Protein 3BKP (pdb70)

Solvent-accessible surface area: 9122 Å² total; per-residue (Å²): 188,123,161,158,81,165,32,66,8,84,1,54,0,10,1,46,5,47,40,25,53,0,26,0,40,0,22,8,166,33,0,59,70,2,0,66,4,4,0,15,1,4,45,8,16,40,3,54,104,6,36,1,8,75,2,39,91,92,62,6,0,18,0,0,0,68,86,13,59,15,179,15,6,72,88,3,18,45,126,38,125,72,18,110,59,22,77,41,102,197,23,65,2,76,155,107,0,5,1,0,5,7,31,125,83,82,2,12,2,6,2,9,0,0,3,26,143,4,60,121,18,24,97,53,63,0,6,2,0,64,2,14,57,168,14,27,150,6,0,46,83,0,26,119,33,124,45,33,87,156,52,98,3,118,107,34,6,74,1,115,48,22,68,33,112,105,54,35,21,180,97,18,119,35,142,166,128,77,159

Structure (mmCIF, N/CA/C/O backbone):
data_3BKP
#
_entry.id   3BKP
#
_cell.length_a   52.358
_cell.length_b   63.302
_cell.length_c   63.528
_cell.angle_alpha   90.000
_cell.angle_beta   90.000
_cell.angle_gamma   90.000
#
_symmetry.space_group_name_H-M   'P 21 21 21'
#
loop_
_entity.id
_entity.type
_entity.pdbx_description
1 polymer Cyclophilin
2 non-polymer GLYCEROL
3 water water
#
loop_
_atom_site.group_PDB
_atom_site.id
_atom_site.type_symbol
_atom_site.label_atom_id
_atom_site.label_alt_id
_atom_site.label_comp_id
_atom_site.label_asym_id
_atom_site.label_entity_id
_atom_site.label_seq_id
_atom_site.pdbx_PDB_ins_code
_atom_site.Cartn_x
_atom_site.Cartn_y
_atom_site.Cartn_z
_atom_site.occupancy
_atom_site.B_iso_or_equiv
_atom_site.auth_seq_id
_atom_site.auth_comp_id
_atom_site.auth_asym_id
_atom_site.auth_atom_id
_atom_site.pdbx_PDB_model_num
ATOM 1 N N . GLU A 1 12 ? -14.751 24.172 19.280 1.00 36.82 12 GLU A N 1
ATOM 2 C CA . GLU A 1 12 ? -13.914 24.047 18.070 1.00 32.01 12 GLU A CA 1
ATOM 3 C C . GLU A 1 12 ? -12.402 23.830 18.345 1.00 27.93 12 GLU A C 1
ATOM 4 O O . GLU A 1 12 ? -12.033 23.259 19.383 1.00 23.54 12 GLU A O 1
ATOM 10 N N . ASN A 1 13 ? -11.582 24.151 17.339 1.00 25.25 13 ASN A N 1
ATOM 11 C CA . ASN A 1 13 ? -10.155 23.769 17.383 1.00 23.53 13 ASN A CA 1
ATOM 12 C C . ASN A 1 13 ? -9.350 24.324 18.549 1.00 19.96 13 ASN A C 1
ATOM 13 O O . ASN A 1 13 ? -8.363 23.677 18.969 1.00 18.93 13 ASN A O 1
ATOM 18 N N . LEU A 1 14 ? -9.770 25.498 19.066 1.00 17.45 14 LEU A N 1
ATOM 19 C CA . LEU A 1 14 ? -9.061 26.099 20.243 1.00 17.20 14 LEU A CA 1
ATOM 20 C C . LEU A 1 14 ? -9.122 25.144 21.392 1.00 14.55 14 LEU A C 1
ATOM 21 O O . LEU A 1 14 ? -8.234 25.148 22.211 1.00 14.22 14 LEU A O 1
ATOM 26 N N . TYR A 1 15 ? -10.163 24.268 21.408 1.00 16.50 15 TYR A N 1
ATOM 27 C CA . TYR A 1 15 ? -10.384 23.336 22.512 1.00 18.97 15 TYR A CA 1
ATOM 28 C C . TYR A 1 15 ? -9.972 21.928 22.177 1.00 19.24 15 TYR A C 1
ATOM 29 O O . TYR A 1 15 ? -10.261 20.991 22.906 1.00 20.89 15 TYR A O 1
ATOM 38 N N . PHE A 1 16 ? -9.253 21.795 21.072 1.00 18.50 16 PHE A N 1
ATOM 39 C CA . PHE A 1 16 ? -8.601 20.517 20.739 1.00 19.11 16 PHE A CA 1
ATOM 40 C C . PHE A 1 16 ? -8.064 19.767 21.983 1.00 20.25 16 PHE A C 1
ATOM 41 O O . PHE A 1 16 ? -7.173 20.259 22.723 1.00 21.90 16 PHE A O 1
ATOM 49 N N . GLN A 1 17 ? -8.608 18.551 22.165 1.00 21.16 17 GLN A N 1
ATOM 50 C CA . GLN A 1 17 ? -8.221 17.639 23.236 1.00 21.28 17 GLN A CA 1
ATOM 51 C C . GLN A 1 17 ? -7.209 16.523 22.890 1.00 21.04 17 GLN A C 1
ATOM 52 O O . GLN A 1 17 ? -6.757 15.803 23.795 1.00 24.02 17 GLN A O 1
ATOM 58 N N . GLY A 1 18 ? -6.853 16.376 21.607 1.00 20.07 18 GLY A N 1
ATOM 59 C CA . GLY A 1 18 ? -5.906 15.353 21.218 1.00 19.45 18 GLY A CA 1
ATOM 60 C C . GLY A 1 18 ? -4.483 15.472 21.814 1.00 19.43 18 GLY A C 1
ATOM 61 O O . GLY A 1 18 ? -3.989 16.582 22.166 1.00 18.14 18 GLY A O 1
ATOM 62 N N . SER A 1 19 ? -3.803 14.327 21.971 1.00 17.41 19 SER A N 1
ATOM 63 C CA . SER A 1 19 ? -2.397 14.375 22.401 1.00 16.84 19 SER A CA 1
ATOM 64 C C . SER A 1 19 ? -1.447 14.624 21.215 1.00 14.34 19 SER A C 1
ATOM 65 O O . SER A 1 19 ? -0.311 15.016 21.387 1.00 16.36 19 SER A O 1
ATOM 68 N N . THR A 1 20 ? -1.968 14.470 20.009 1.00 15.07 20 THR A N 1
ATOM 69 C CA . THR A 1 20 ? -1.148 14.685 18.769 1.00 14.05 20 THR A CA 1
ATOM 70 C C . THR A 1 20 ? -0.976 16.229 18.470 1.00 13.58 20 THR A C 1
ATOM 71 O O . THR A 1 20 ? -1.740 17.055 18.994 1.00 14.03 20 THR A O 1
ATOM 75 N N . ARG A 1 21 ? 0.051 16.557 17.693 1.00 12.63 21 ARG A N 1
ATOM 76 C CA . ARG A 1 21 ? 0.303 17.962 17.192 1.00 13.03 21 ARG A CA 1
ATOM 77 C C . ARG A 1 21 ? 0.767 17.712 15.756 1.00 10.82 21 ARG A C 1
ATOM 78 O O . ARG A 1 21 ? 1.834 17.128 15.550 1.00 11.38 21 ARG A O 1
AT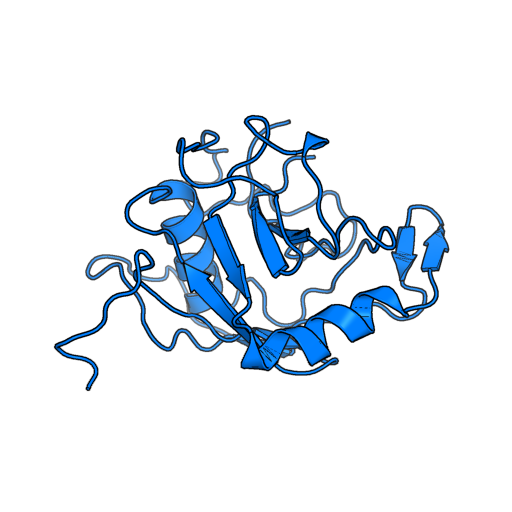OM 86 N N . GLY A 1 22 ? -0.053 18.155 14.791 1.00 12.06 22 GLY A N 1
ATOM 87 C CA . GLY A 1 22 ? 0.336 18.069 13.388 1.00 11.77 22 GLY A CA 1
ATOM 88 C C . GLY A 1 22 ? -0.562 17.028 12.720 1.00 10.82 22 GLY A C 1
ATOM 89 O O . GLY A 1 22 ? -0.984 16.035 13.346 1.00 14.46 22 GLY A O 1
ATOM 90 N N . LYS A 1 23 ? -0.785 17.200 11.411 1.00 12.87 23 LYS A N 1
ATOM 91 C CA . LYS A 1 23 ? -1.605 16.300 10.641 1.00 12.85 23 LYS A CA 1
ATOM 92 C C . LYS A 1 23 ? -1.195 16.399 9.144 1.00 14.01 23 LYS A C 1
ATOM 93 O O . LYS A 1 23 ? -1.018 17.518 8.602 1.00 13.22 23 LYS A O 1
ATOM 99 N N A VAL A 1 24 ? -1.143 15.238 8.500 0.50 12.91 24 VAL A N 1
ATOM 100 N N B VAL A 1 24 ? -0.980 15.243 8.501 0.50 13.38 24 VAL A N 1
ATOM 101 C CA A VAL A 1 24 ? -0.733 15.160 7.115 0.50 12.02 24 VAL A CA 1
ATOM 102 C CA B VAL A 1 24 ? -0.673 15.211 7.056 0.50 12.23 24 VAL A CA 1
ATOM 103 C C A VAL A 1 24 ? -1.806 14.243 6.462 0.50 12.17 24 VAL A C 1
ATOM 104 C C B VAL A 1 24 ? -1.598 14.163 6.388 0.50 12.85 24 VAL A C 1
ATOM 105 O O A VAL A 1 24 ? -2.39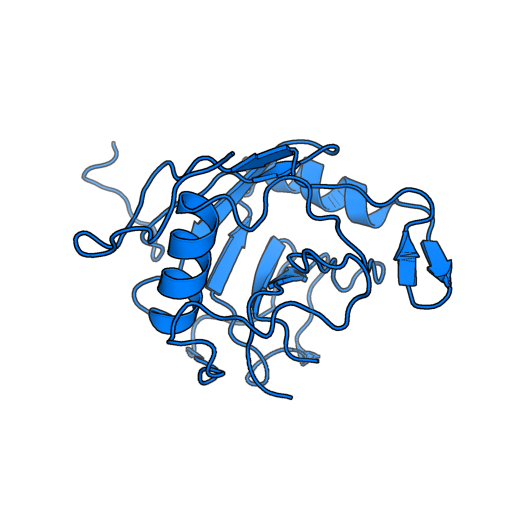7 13.379 7.122 0.50 14.23 24 VAL A O 1
ATOM 106 O O B VAL A 1 24 ? -1.820 13.081 6.934 0.50 13.40 24 VAL A O 1
ATOM 113 N N . VAL A 1 25 ? -2.049 14.470 5.181 1.00 10.93 25 VAL A N 1
ATOM 114 C CA A VAL A 1 25 ? -2.926 13.632 4.402 0.50 12.11 25 VAL A CA 1
ATOM 115 C CA B VAL A 1 25 ? -2.913 13.607 4.434 0.50 13.15 25 VAL A CA 1
ATOM 116 C C . VAL A 1 25 ? -2.070 12.995 3.324 1.00 12.33 25 VAL A C 1
ATOM 117 O O . VAL A 1 25 ? -1.408 13.720 2.500 1.00 13.10 25 VAL A O 1
ATOM 124 N N . LEU A 1 26 ? -2.007 11.637 3.345 1.00 13.96 26 LEU A N 1
ATOM 125 C CA . LEU A 1 26 ? -1.285 10.944 2.285 1.00 13.02 26 LEU A CA 1
ATOM 126 C C . LEU A 1 26 ? -2.380 10.591 1.286 1.00 14.62 26 LEU A C 1
ATOM 127 O O . LEU A 1 26 ? -3.310 9.838 1.620 1.00 13.44 26 LEU A O 1
ATOM 132 N N . HIS A 1 27 ? -2.301 11.189 0.082 1.00 12.14 27 HIS A N 1
ATOM 133 C CA . HIS A 1 27 ? -3.364 10.944 -0.923 1.00 12.90 27 HIS A CA 1
ATOM 134 C C . HIS A 1 27 ? -2.851 9.739 -1.721 1.00 13.19 27 HIS A C 1
ATOM 135 O O . HIS A 1 27 ? -1.955 9.885 -2.651 1.00 15.48 27 HIS A O 1
ATOM 142 N N . THR A 1 28 ? -3.290 8.530 -1.313 1.00 13.00 28 THR A N 1
ATOM 143 C CA . THR A 1 28 ? -2.784 7.284 -1.955 1.00 13.64 28 THR A CA 1
ATOM 144 C C . THR A 1 28 ? -3.721 6.828 -3.130 1.00 14.02 28 THR A C 1
ATOM 145 O O . THR A 1 28 ? -4.891 7.254 -3.205 1.00 15.86 28 THR A O 1
ATOM 149 N N . SER A 1 29 ? -3.210 5.876 -3.912 1.00 15.30 29 SER A N 1
ATOM 150 C CA . SER A 1 29 ? -4.032 5.317 -5.031 1.00 17.81 29 SER A CA 1
ATOM 151 C C . SER A 1 29 ? -5.156 4.470 -4.457 1.00 17.93 29 SER A C 1
ATOM 152 O O . SER A 1 29 ? -6.045 4.066 -5.218 1.00 21.00 29 SER A O 1
ATOM 155 N N . LEU A 1 30 ? -5.132 4.16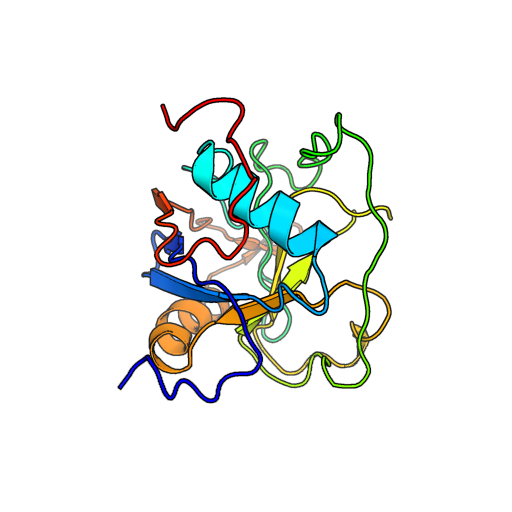0 -3.164 1.00 17.33 30 LEU A N 1
ATOM 156 C CA . LEU A 1 30 ? -6.228 3.478 -2.483 1.00 15.20 30 LEU A CA 1
ATOM 157 C C . LEU A 1 30 ? -7.110 4.404 -1.581 1.00 16.95 30 LEU A C 1
ATOM 158 O O . LEU A 1 30 ? -7.945 3.908 -0.805 1.00 19.10 30 LEU A O 1
ATOM 163 N N . GLY A 1 31 ? -6.974 5.740 -1.739 1.00 16.38 31 GLY A N 1
ATOM 164 C CA . GLY A 1 31 ? -7.717 6.675 -0.936 1.00 17.24 31 GLY A CA 1
ATOM 165 C C . GLY A 1 31 ? -6.798 7.461 0.031 1.00 17.60 31 GLY A C 1
ATOM 166 O O . GLY A 1 31 ? -5.588 7.168 0.157 1.00 15.16 31 GLY A O 1
ATOM 167 N N . ASP A 1 32 ? -7.388 8.426 0.744 1.00 13.27 32 ASP A N 1
ATOM 168 C CA . ASP A 1 32 ? -6.573 9.240 1.635 1.00 13.96 32 ASP A CA 1
ATOM 169 C C . ASP A 1 32 ? -6.339 8.514 2.974 1.00 14.14 32 ASP A C 1
ATOM 170 O O . ASP A 1 32 ? -7.241 7.819 3.502 1.00 14.52 32 ASP A O 1
ATOM 175 N N . LEU A 1 33 ? -5.125 8.646 3.510 1.00 12.93 33 LEU A N 1
ATOM 176 C CA . LEU A 1 33 ? -4.872 8.290 4.910 1.00 12.52 33 LEU A CA 1
ATOM 177 C C . LEU A 1 33 ? -4.519 9.591 5.652 1.00 11.55 33 LEU A C 1
ATOM 178 O O . LEU A 1 33 ? -3.520 10.227 5.323 1.00 11.95 33 LEU A O 1
ATOM 183 N N . ASP A 1 34 ? -5.316 9.977 6.647 1.00 11.21 34 ASP A N 1
ATOM 184 C CA . ASP A 1 34 ? -4.999 11.187 7.410 1.00 13.79 34 ASP A CA 1
ATOM 185 C C . ASP A 1 34 ? -4.172 10.761 8.622 1.00 13.84 34 ASP A C 1
ATOM 186 O O . ASP A 1 34 ? -4.706 10.015 9.458 1.00 14.37 34 ASP A O 1
ATOM 191 N N . VAL A 1 35 ? -2.944 11.291 8.704 1.00 12.51 35 VAL A N 1
ATOM 192 C CA . VAL A 1 35 ? -1.991 10.857 9.763 1.00 13.53 35 VAL A CA 1
ATOM 193 C C . VAL A 1 35 ? -1.841 11.992 10.785 1.00 12.94 35 VAL A C 1
ATOM 194 O O . VAL A 1 35 ? -1.323 13.062 10.411 1.00 13.30 35 VAL A O 1
ATOM 198 N N . GLU A 1 36 ? -2.282 11.749 12.047 1.00 11.68 36 GLU A N 1
ATOM 199 C CA . GLU A 1 36 ? -2.054 12.731 13.140 1.00 13.04 36 GLU A CA 1
ATOM 200 C C . GLU A 1 36 ? -0.761 12.317 13.781 1.00 12.85 36 GLU A C 1
ATOM 201 O O . GLU A 1 36 ? -0.441 11.108 13.910 1.00 13.09 36 GLU A O 1
ATOM 207 N N . LEU A 1 37 ? 0.008 13.286 14.203 1.00 12.37 37 LEU A N 1
ATOM 208 C CA . LEU A 1 37 ? 1.396 13.053 14.603 1.00 11.12 37 LEU A CA 1
ATOM 209 C C . LEU A 1 37 ? 1.675 13.282 16.109 1.00 12.46 37 LEU A C 1
ATOM 210 O O . LEU A 1 37 ? 1.221 14.279 16.668 1.00 12.08 37 LEU A O 1
ATOM 215 N N . TRP A 1 38 ? 2.455 12.381 16.690 1.00 12.55 38 TRP A N 1
ATOM 216 C CA . TRP A 1 38 ? 2.991 12.537 18.085 1.00 11.47 38 TRP A CA 1
ATOM 217 C C . TRP A 1 38 ? 4.317 13.333 18.110 1.00 12.59 38 TRP A C 1
ATOM 218 O O . TRP A 1 38 ? 5.429 12.837 18.438 1.00 12.25 38 TRP A O 1
ATOM 229 N N . ALA A 1 39 ? 4.178 14.619 17.744 1.00 12.88 39 ALA A N 1
ATOM 230 C CA . ALA A 1 39 ? 5.343 15.483 17.507 1.00 12.85 39 ALA A CA 1
ATOM 231 C C . ALA A 1 39 ? 6.028 15.816 18.840 1.00 13.50 39 ALA A C 1
ATOM 232 O O . ALA A 1 39 ? 7.282 15.963 18.867 1.00 13.19 39 ALA A O 1
ATOM 234 N N . ARG A 1 40 ? 5.242 15.876 19.911 1.00 12.63 40 ARG A N 1
ATOM 235 C CA . ARG A 1 40 ? 5.912 16.211 21.223 1.00 15.46 40 ARG A CA 1
ATOM 236 C C . ARG A 1 40 ? 6.777 15.050 21.704 1.00 14.60 40 ARG A C 1
ATOM 237 O O . ARG A 1 40 ? 7.919 15.269 22.198 1.00 15.85 40 ARG A O 1
ATOM 245 N N . GLU A 1 41 ? 6.226 13.810 21.510 1.00 13.85 41 GLU A N 1
ATOM 246 C CA . GLU A 1 41 ? 6.812 12.586 22.003 1.00 14.63 41 GLU A CA 1
ATOM 247 C C . GLU A 1 41 ? 7.934 12.063 21.085 1.00 15.33 41 GLU A C 1
ATOM 248 O O . GLU A 1 41 ? 8.896 11.479 21.605 1.00 14.52 41 GLU A O 1
ATOM 254 N N . CYS A 1 42 ? 7.791 12.265 19.760 1.00 13.72 42 CYS A N 1
ATOM 255 C CA . CYS A 1 42 ? 8.717 11.698 18.772 1.00 15.03 42 CYS A CA 1
ATOM 256 C C . CYS A 1 42 ? 9.124 12.815 17.784 1.00 13.94 42 CYS A C 1
ATOM 257 O O . CYS A 1 42 ? 8.852 12.736 16.591 1.00 13.54 42 CYS A O 1
ATOM 260 N N . PRO A 1 43 ? 9.759 13.886 18.321 1.00 13.99 43 PRO A N 1
ATOM 261 C CA . PRO A 1 43 ? 10.075 15.038 17.490 1.00 14.82 43 PRO A CA 1
ATOM 262 C C . PRO A 1 43 ? 11.029 14.706 16.307 1.00 13.99 43 PRO A C 1
ATOM 263 O O . PRO A 1 43 ? 10.875 15.327 15.289 1.00 13.69 43 PRO A O 1
ATOM 267 N N . LEU A 1 44 ? 11.985 13.782 16.455 1.00 15.65 44 LEU A N 1
ATOM 268 C CA . LEU A 1 44 ? 12.981 13.470 15.356 1.00 14.81 44 LEU A CA 1
ATOM 269 C C . LEU A 1 44 ? 12.160 12.740 14.233 1.00 14.81 44 LEU A C 1
ATOM 270 O O . LEU A 1 44 ? 12.267 13.124 13.081 1.00 12.29 44 LEU A O 1
ATOM 275 N N . ALA A 1 45 ? 11.395 11.723 14.598 1.00 13.31 45 ALA A N 1
ATOM 276 C CA . ALA A 1 45 ? 10.665 10.988 13.515 1.00 13.61 45 ALA A CA 1
ATOM 277 C C . ALA A 1 45 ? 9.699 11.960 12.837 1.00 13.58 45 ALA A C 1
ATOM 278 O O . ALA A 1 45 ? 9.482 11.917 11.587 1.00 14.15 45 ALA A O 1
ATOM 280 N N . CYS A 1 46 ? 8.994 12.765 13.650 1.00 13.47 46 CYS A N 1
ATOM 281 C CA . CYS A 1 46 ? 7.975 13.643 13.068 1.00 13.65 46 CYS A CA 1
ATOM 282 C C . CYS A 1 46 ? 8.608 14.758 12.220 1.00 14.55 46 CYS A C 1
ATOM 283 O O . CYS A 1 46 ? 8.036 15.129 11.195 1.00 13.45 46 CYS A O 1
ATOM 286 N N . ARG A 1 47 ? 9.715 15.343 12.678 1.00 13.95 47 ARG A N 1
ATOM 287 C CA . ARG A 1 47 ? 10.412 16.421 11.880 1.00 16.32 47 ARG A CA 1
ATOM 288 C C . ARG A 1 47 ? 10.875 15.869 10.541 1.00 15.57 47 ARG A C 1
ATOM 289 O O . ARG A 1 47 ? 10.612 16.463 9.499 1.00 13.55 47 ARG A O 1
ATOM 297 N N . ASN A 1 48 ? 11.459 14.687 10.580 1.00 13.94 48 ASN A N 1
ATOM 298 C CA . ASN A 1 48 ? 11.980 14.030 9.326 1.00 15.38 48 ASN A CA 1
ATOM 299 C C . ASN A 1 48 ? 10.785 13.727 8.395 1.00 14.60 48 ASN A C 1
ATOM 300 O O . ASN A 1 48 ? 10.807 14.137 7.241 1.00 13.29 48 ASN A O 1
ATOM 305 N N . PHE A 1 49 ? 9.679 13.186 8.957 1.00 11.90 49 PHE A N 1
ATOM 306 C CA . PHE A 1 49 ? 8.557 12.811 8.167 1.00 12.28 49 PHE A CA 1
ATOM 307 C C . PHE A 1 49 ? 7.893 14.103 7.554 1.00 12.85 49 PHE A C 1
ATOM 308 O O . PHE A 1 49 ? 7.669 14.204 6.329 1.00 10.37 49 PHE A O 1
ATOM 316 N N . VAL A 1 50 ? 7.621 15.077 8.418 1.00 13.50 50 VAL A N 1
ATOM 317 C CA . VAL A 1 50 ? 6.941 16.286 7.899 1.00 14.08 50 VAL A CA 1
ATOM 318 C C . VAL A 1 50 ? 7.844 16.983 6.861 1.00 13.41 50 VAL A C 1
ATOM 319 O O . VAL A 1 50 ? 7.362 17.455 5.847 1.00 12.05 50 VAL A O 1
ATOM 323 N N . GLN A 1 51 ? 9.119 17.124 7.184 1.00 13.64 51 GLN A N 1
ATOM 324 C CA . GLN A 1 51 ? 9.999 17.771 6.198 1.00 14.66 51 GLN A CA 1
ATOM 325 C C . GLN A 1 51 ? 10.049 17.081 4.804 1.00 14.09 51 GLN A C 1
ATOM 326 O O . GLN A 1 51 ? 9.926 17.771 3.757 1.00 14.01 51 GLN A O 1
ATOM 332 N N . LEU A 1 52 ? 10.090 15.732 4.795 1.00 13.03 52 LEU A N 1
ATOM 333 C CA . LEU A 1 52 ? 10.031 14.966 3.542 1.00 13.06 52 LEU A CA 1
ATOM 334 C C . LEU A 1 52 ? 8.738 15.181 2.802 1.00 13.91 52 LEU A C 1
ATOM 335 O O . LEU A 1 52 ? 8.693 15.284 1.579 1.00 14.63 52 LEU A O 1
ATOM 340 N N . CYS A 1 53 ? 7.638 15.245 3.559 1.00 14.45 53 CYS A N 1
ATOM 341 C CA . CYS A 1 53 ? 6.323 15.487 3.000 1.00 13.48 53 CYS A CA 1
ATOM 342 C C . CYS A 1 53 ? 6.289 16.870 2.346 1.00 14.87 53 CYS A C 1
ATOM 343 O O . CYS A 1 53 ? 5.742 16.996 1.239 1.00 17.41 53 CYS A O 1
ATOM 346 N N . LEU A 1 54 ? 6.887 17.866 2.990 1.00 14.32 54 LEU A N 1
ATOM 347 C CA . LEU A 1 54 ? 6.957 19.213 2.374 1.00 13.39 54 LEU A CA 1
ATOM 348 C C . LEU A 1 54 ? 7.836 19.292 1.115 1.00 15.08 54 LEU A C 1
ATOM 349 O O . LEU A 1 54 ? 7.526 20.080 0.208 1.00 15.50 54 LEU A O 1
ATOM 354 N N . GLU A 1 55 ? 8.932 18.526 1.129 1.00 14.94 55 GLU A N 1
ATOM 355 C CA . GLU A 1 55 ? 9.907 18.548 0.025 1.00 15.86 55 GLU A CA 1
ATOM 356 C C . GLU A 1 55 ? 9.440 17.769 -1.199 1.00 17.21 55 GLU A C 1
ATOM 357 O O . GLU A 1 55 ? 10.017 17.869 -2.309 1.00 19.21 55 GLU A O 1
ATOM 363 N N . GLY A 1 56 ? 8.433 16.907 -1.021 1.00 15.30 56 GLY A N 1
ATOM 364 C CA . GLY A 1 56 ? 7.879 16.039 -2.095 1.00 14.21 56 GLY A CA 1
ATOM 365 C C . GLY A 1 56 ? 8.639 14.672 -2.237 1.00 14.83 56 GLY A C 1
ATOM 366 O O . GLY A 1 56 ? 8.434 13.949 -3.230 1.00 13.95 56 GLY A O 1
ATOM 367 N N . TYR A 1 57 ? 9.433 14.311 -1.213 1.00 15.02 57 TYR A N 1
ATOM 368 C CA . TYR A 1 57 ? 10.141 13.051 -1.178 1.00 15.14 57 TYR A CA 1
ATOM 369 C C . TYR A 1 57 ? 9.233 11.823 -1.411 1.00 16.16 57 TYR A C 1
ATOM 370 O O . TYR A 1 57 ? 9.673 10.832 -2.037 1.00 14.66 57 TYR A O 1
ATOM 379 N N . TYR A 1 58 ? 8.048 11.853 -0.803 1.00 14.14 58 TYR A N 1
ATOM 380 C CA . TYR A 1 58 ? 7.222 10.616 -0.877 1.00 13.81 58 TYR A CA 1
ATOM 381 C C . TYR A 1 58 ? 6.348 10.548 -2.126 1.00 15.43 58 TYR A C 1
ATOM 382 O O . TYR A 1 58 ? 5.658 9.564 -2.343 1.00 15.16 58 TYR A O 1
ATOM 391 N N . VAL A 1 59 ? 6.257 11.643 -2.908 1.00 17.25 59 VAL A N 1
ATOM 392 C CA . VAL A 1 59 ? 5.413 11.632 -4.136 1.00 17.17 59 VAL A CA 1
ATOM 393 C C . VAL A 1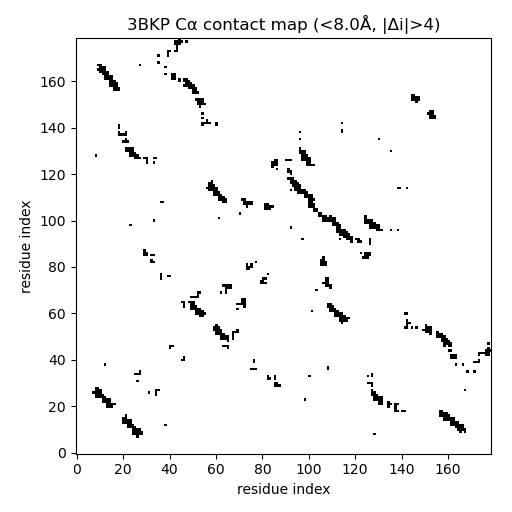 59 ? 5.801 10.434 -5.081 1.00 16.23 59 VAL A C 1
ATOM 394 O O . VAL A 1 59 ? 6.996 10.240 -5.372 1.00 14.93 59 VAL A O 1
ATOM 398 N N . ASN A 1 60 ? 4.810 9.694 -5.506 1.00 17.45 60 ASN A N 1
ATOM 399 C CA . ASN A 1 60 ? 4.963 8.522 -6.353 1.00 20.09 60 ASN A CA 1
ATOM 400 C C . ASN A 1 60 ? 5.722 7.367 -5.736 1.00 19.48 60 ASN A C 1
ATOM 401 O O . ASN A 1 60 ? 6.159 6.466 -6.437 1.00 20.15 60 ASN A O 1
ATOM 406 N N . THR A 1 61 ? 5.918 7.392 -4.429 1.00 16.32 61 THR A N 1
ATOM 407 C CA . THR A 1 61 ? 6.544 6.229 -3.764 1.00 16.77 61 THR A CA 1
ATOM 408 C C . THR A 1 61 ? 5.480 5.142 -3.579 1.00 17.27 61 THR A C 1
ATOM 409 O O . THR A 1 61 ? 4.334 5.443 -3.234 1.00 17.31 61 THR A O 1
ATOM 413 N N . ILE A 1 62 ? 5.901 3.874 -3.757 1.00 15.57 62 ILE A N 1
ATOM 414 C CA . ILE A 1 62 ? 4.977 2.769 -3.576 1.00 15.99 62 ILE A CA 1
ATOM 415 C C . ILE A 1 62 ? 4.959 2.231 -2.110 1.00 13.73 62 ILE A C 1
ATOM 416 O O . ILE A 1 62 ? 5.810 2.590 -1.249 1.00 15.71 62 ILE A O 1
ATOM 421 N N . PHE A 1 63 ? 3.998 1.328 -1.879 1.00 15.46 63 PHE A N 1
ATOM 422 C CA . PHE A 1 63 ? 3.956 0.563 -0.632 1.00 14.71 63 PHE A CA 1
ATOM 423 C C . PHE A 1 63 ? 4.498 -0.805 -1.085 1.00 15.64 63 PHE A C 1
ATOM 424 O O . PHE A 1 63 ? 3.774 -1.547 -1.718 1.00 16.56 63 PHE A O 1
ATOM 432 N N . HIS A 1 64 ? 5.740 -1.076 -0.711 1.00 15.91 64 HIS A N 1
ATOM 433 C CA . HIS A 1 64 ? 6.477 -2.223 -1.280 1.00 17.18 64 HIS A CA 1
ATOM 434 C C . HIS A 1 64 ? 6.291 -3.505 -0.452 1.00 17.28 64 HIS A C 1
ATOM 435 O O . HIS A 1 64 ? 6.791 -4.534 -0.850 1.00 18.00 64 HIS A O 1
ATOM 442 N N . ARG A 1 65 ? 5.580 -3.454 0.701 1.00 16.49 65 ARG A N 1
ATOM 443 C CA . ARG A 1 65 ? 5.400 -4.684 1.540 1.00 18.14 65 ARG A CA 1
ATOM 444 C C . ARG A 1 65 ? 4.063 -4.601 2.149 1.00 14.03 65 ARG A C 1
ATOM 445 O O . ARG A 1 65 ? 3.706 -3.552 2.719 1.00 15.33 65 ARG A O 1
ATOM 453 N N . VAL A 1 66 ? 3.314 -5.710 2.081 1.00 15.60 66 VAL A N 1
ATOM 454 C CA . VAL A 1 66 ? 2.073 -5.856 2.835 1.00 13.60 66 VAL A CA 1
ATOM 455 C C . VAL A 1 66 ? 2.125 -7.230 3.482 1.00 14.76 66 VAL A C 1
ATOM 456 O O . VAL A 1 66 ? 2.252 -8.259 2.803 1.00 14.79 66 VAL A O 1
ATOM 460 N N . VAL A 1 67 ? 2.003 -7.232 4.797 1.00 13.62 67 VAL A N 1
ATOM 461 C CA . VAL A 1 67 ? 2.129 -8.505 5.544 1.00 13.30 67 VAL A CA 1
ATOM 462 C C . VAL A 1 67 ? 0.739 -8.495 6.235 1.00 11.63 67 VAL A C 1
ATOM 463 O O . VAL A 1 67 ? 0.435 -7.652 7.104 1.00 12.14 67 VAL A O 1
ATOM 467 N N . LYS A 1 68 ? -0.127 -9.399 5.772 1.00 14.48 68 LYS A N 1
ATOM 468 C CA . LYS A 1 68 ? -1.558 -9.315 6.130 1.00 15.31 68 LYS A CA 1
ATOM 469 C C . LYS A 1 68 ? -1.773 -9.435 7.642 1.00 14.63 68 LYS A C 1
ATOM 470 O O . LYS A 1 68 ? -1.066 -10.236 8.321 1.00 15.23 68 LYS A O 1
ATOM 476 N N . ASP A 1 69 ? -2.664 -8.572 8.154 1.00 13.57 69 ASP A N 1
ATOM 477 C CA . ASP A 1 69 ? -2.935 -8.527 9.559 1.00 13.18 69 ASP A CA 1
ATOM 478 C C . ASP A 1 69 ? -1.642 -8.280 10.352 1.00 15.78 69 ASP A C 1
ATOM 479 O O . ASP A 1 69 ? -1.503 -8.711 11.485 1.00 13.85 69 ASP A O 1
ATOM 484 N N . PHE A 1 70 ? -0.725 -7.514 9.754 1.00 11.49 70 PHE A N 1
ATOM 485 C CA . PHE A 1 70 ? 0.446 -7.120 10.455 1.00 11.47 70 PHE A CA 1
ATOM 486 C C . PHE A 1 70 ? 0.831 -5.651 10.084 1.00 9.63 70 PHE A C 1
ATOM 487 O O . PHE A 1 70 ? 0.492 -4.707 10.862 1.00 10.47 70 PHE A O 1
ATOM 495 N N . ILE A 1 71 ? 1.509 -5.465 8.931 1.00 10.93 71 ILE A N 1
ATOM 496 C CA . ILE A 1 71 ? 1.865 -4.067 8.541 1.00 12.03 71 ILE A CA 1
ATOM 497 C C . ILE A 1 71 ? 1.831 -3.876 7.024 1.00 12.68 71 ILE A C 1
ATOM 498 O O . ILE A 1 71 ? 1.902 -4.860 6.258 1.00 11.93 71 ILE A O 1
ATOM 503 N N . VAL A 1 72 ? 1.707 -2.585 6.637 1.00 11.05 72 VAL A N 1
ATOM 504 C CA A VAL A 1 72 ? 2.045 -2.178 5.256 0.50 11.79 72 VAL A CA 1
ATOM 505 C CA B VAL A 1 72 ? 2.039 -2.147 5.245 0.50 12.85 72 VAL A CA 1
ATOM 506 C C . VAL A 1 72 ? 3.277 -1.251 5.370 1.00 13.32 72 VAL A C 1
ATOM 507 O O . VAL A 1 72 ? 3.424 -0.500 6.362 1.00 12.78 72 VAL A O 1
ATOM 514 N N . GLN A 1 73 ? 4.168 -1.307 4.373 1.00 13.38 73 GLN A N 1
ATOM 515 C CA . GLN A 1 73 ? 5.398 -0.519 4.503 1.00 13.49 73 GLN A CA 1
ATOM 516 C C . GLN A 1 73 ? 5.659 0.263 3.217 1.00 14.09 73 GLN A C 1
ATOM 517 O O . GLN A 1 73 ? 5.393 -0.216 2.118 1.00 15.00 73 GLN A O 1
ATOM 523 N N . GLY A 1 74 ? 6.107 1.493 3.371 1.00 12.63 74 GLY A N 1
ATOM 524 C CA . GLY A 1 74 ? 6.462 2.270 2.162 1.00 14.48 74 GLY A CA 1
ATOM 525 C C . GLY A 1 74 ? 7.518 3.356 2.507 1.00 14.42 74 GLY A C 1
ATOM 526 O O . GLY A 1 74 ? 8.349 3.189 3.447 1.00 13.71 74 GLY A O 1
ATOM 527 N N . GLY A 1 75 ? 7.574 4.360 1.640 1.00 13.55 75 GLY A N 1
ATOM 528 C CA . GLY A 1 75 ? 8.412 5.559 1.878 1.00 14.40 75 GLY A CA 1
ATOM 529 C C . GLY A 1 75 ? 9.835 5.417 1.329 1.00 15.19 75 GLY A C 1
ATOM 530 O O . GLY A 1 75 ? 10.704 6.132 1.713 1.00 15.57 75 GLY A O 1
ATOM 531 N N . ASP A 1 76 ? 10.048 4.419 0.461 1.00 15.11 76 ASP A N 1
ATOM 532 C CA . ASP A 1 76 ? 11.354 4.176 -0.213 1.00 15.96 76 ASP A CA 1
ATOM 533 C C . ASP A 1 76 ? 11.239 4.591 -1.718 1.00 15.46 76 ASP A C 1
ATOM 534 O O . ASP A 1 76 ? 10.570 3.896 -2.529 1.00 17.30 76 ASP A O 1
ATOM 539 N N . PRO A 1 77 ? 11.892 5.698 -2.115 1.00 18.34 77 PRO A N 1
ATOM 540 C CA . PRO A 1 77 ? 11.821 6.165 -3.480 1.00 18.10 77 PRO A CA 1
ATOM 541 C C . PRO A 1 77 ? 12.410 5.132 -4.522 1.00 19.49 77 PRO A C 1
ATOM 542 O O . PRO A 1 77 ? 12.048 5.216 -5.710 1.00 20.25 77 PRO A O 1
ATOM 546 N N . THR A 1 78 ? 13.321 4.243 -4.090 1.00 18.01 78 THR A N 1
ATOM 547 C CA . THR A 1 78 ? 13.880 3.225 -5.023 1.00 18.65 78 THR A CA 1
ATOM 548 C C . THR A 1 78 ? 12.827 2.158 -5.362 1.00 20.79 78 THR A C 1
ATOM 549 O O . THR A 1 78 ? 12.940 1.450 -6.346 1.00 19.52 78 THR A O 1
ATOM 553 N N . GLY A 1 79 ? 11.832 2.010 -4.461 1.00 20.95 79 GLY A N 1
ATOM 554 C CA . GLY A 1 79 ? 10.791 1.024 -4.623 1.00 21.66 79 GLY A CA 1
ATOM 555 C C . GLY A 1 79 ? 11.309 -0.406 -4.319 1.00 21.38 79 GLY A C 1
ATOM 556 O O . GLY A 1 79 ? 10.620 -1.352 -4.596 1.00 23.27 79 GLY A O 1
ATOM 557 N N . THR A 1 80 ? 12.519 -0.560 -3.816 1.00 19.32 80 THR A N 1
ATOM 558 C CA . THR A 1 80 ? 13.164 -1.881 -3.667 1.00 20.90 80 THR A CA 1
ATOM 559 C C . THR A 1 80 ? 13.011 -2.447 -2.243 1.00 21.30 80 THR A C 1
ATOM 560 O O . THR A 1 80 ? 13.239 -3.641 -1.994 1.00 22.27 80 THR A O 1
ATOM 564 N N . GLY A 1 81 ? 12.698 -1.560 -1.310 1.00 20.54 81 GLY A N 1
ATOM 565 C CA . GLY A 1 81 ? 12.760 -1.949 0.086 1.00 21.24 81 GLY A CA 1
ATOM 566 C C . GLY A 1 81 ? 14.040 -1.669 0.785 1.00 20.70 81 GLY A C 1
ATOM 567 O O . GLY A 1 81 ? 14.083 -1.719 2.015 1.00 23.15 81 GLY A O 1
ATOM 568 N N . ARG A 1 82 ? 15.111 -1.364 0.037 1.00 19.64 82 ARG A N 1
ATOM 569 C CA . ARG A 1 82 ? 16.446 -1.117 0.609 1.00 21.71 82 ARG A CA 1
ATOM 570 C C . ARG A 1 82 ? 16.783 0.331 0.681 1.00 21.08 82 ARG A C 1
ATOM 571 O O . ARG A 1 82 ? 17.864 0.700 1.251 1.00 21.70 82 ARG A O 1
ATOM 579 N N . GLY A 1 83 ? 15.926 1.203 0.132 1.00 19.54 83 GLY A N 1
ATOM 580 C CA . GLY A 1 83 ? 16.326 2.672 0.147 1.00 19.82 83 GLY A CA 1
ATOM 581 C C . GLY A 1 83 ? 15.789 3.431 1.387 1.00 19.50 83 GLY A C 1
ATOM 582 O O . GLY A 1 83 ? 15.451 2.836 2.417 1.00 21.17 83 GLY A O 1
ATOM 583 N N . GLY A 1 84 ? 15.817 4.767 1.312 1.00 18.64 84 GLY A N 1
ATOM 584 C CA . GLY A 1 84 ? 15.336 5.599 2.468 1.00 19.44 84 GLY A CA 1
ATOM 585 C C . GLY A 1 84 ? 16.369 5.980 3.495 1.00 19.13 84 GLY A C 1
ATOM 586 O O . GLY A 1 84 ? 16.008 6.514 4.506 1.00 17.79 84 GLY A O 1
ATOM 587 N N . ALA A 1 85 ? 17.675 5.704 3.251 1.00 16.25 85 ALA A N 1
ATOM 588 C CA . ALA A 1 85 ? 18.722 6.086 4.242 1.00 20.01 85 ALA A CA 1
ATOM 589 C C . ALA A 1 85 ? 19.094 7.596 4.176 1.00 19.45 85 ALA A C 1
ATOM 590 O O . ALA A 1 85 ? 19.703 8.070 5.071 1.00 24.21 85 ALA A O 1
ATOM 592 N N . ASP A 1 86 ? 18.720 8.273 3.101 1.00 18.40 86 ASP A N 1
ATOM 593 C CA . ASP A 1 86 ? 19.041 9.691 2.859 1.00 18.68 86 ASP A CA 1
ATOM 594 C C . ASP A 1 86 ? 18.079 10.609 3.714 1.00 17.54 86 ASP A C 1
ATOM 595 O O . ASP A 1 86 ? 17.225 11.348 3.154 1.00 16.76 86 ASP A O 1
ATOM 600 N N . THR A 1 87 ? 18.278 10.539 5.038 1.00 18.46 87 THR A N 1
ATOM 601 C CA . THR A 1 87 ? 17.382 11.252 5.996 1.00 18.27 87 THR A CA 1
ATOM 602 C C . THR A 1 87 ? 17.594 12.777 5.893 1.00 18.17 87 THR A C 1
ATOM 603 O O . THR A 1 87 ? 18.603 13.260 5.348 1.00 18.87 87 THR A O 1
ATOM 607 N N . THR A 1 88 ? 16.713 13.517 6.545 1.00 17.06 88 THR A N 1
ATOM 608 C CA . THR A 1 88 ? 16.896 14.961 6.620 1.00 18.79 88 THR A CA 1
ATOM 609 C C . THR A 1 88 ? 18.013 15.429 7.548 1.00 17.68 88 THR A C 1
ATOM 610 O O . THR A 1 88 ? 18.353 16.657 7.513 1.00 19.12 88 THR A O 1
ATOM 614 N N . PHE A 1 89 ? 18.550 14.516 8.370 1.00 20.25 89 PHE A N 1
ATOM 615 C CA . PHE A 1 89 ? 19.515 14.887 9.408 1.00 21.79 89 PHE A CA 1
ATOM 616 C C . PHE A 1 89 ? 20.957 14.757 8.822 1.00 21.35 89 PHE A C 1
ATOM 617 O O . PHE A 1 89 ? 21.716 13.923 9.264 1.00 24.26 89 PHE A O 1
ATOM 625 N N . ASP A 1 90 ? 21.165 15.412 7.693 1.00 24.33 90 ASP A N 1
ATOM 626 C CA . ASP A 1 90 ? 22.398 15.289 6.837 1.00 26.12 90 ASP A CA 1
ATOM 627 C C . ASP A 1 90 ? 22.661 13.858 6.420 1.00 26.38 90 ASP A C 1
ATOM 628 O O . ASP A 1 90 ? 23.833 13.391 6.365 1.00 25.41 90 ASP A O 1
ATOM 633 N N . GLY A 1 91 ? 21.580 13.122 6.181 1.00 24.73 91 GLY A N 1
ATOM 634 C CA . GLY A 1 91 ? 21.670 11.715 5.771 1.00 24.74 91 GLY A CA 1
ATOM 635 C C . GLY A 1 91 ? 22.079 10.741 6.812 1.00 26.28 91 GLY A C 1
ATOM 636 O O . GLY A 1 91 ? 22.413 9.624 6.454 1.00 28.86 91 GLY A O 1
ATOM 637 N N . LYS A 1 92 ? 22.080 11.146 8.077 1.00 26.30 92 LYS A N 1
ATOM 638 C CA . LYS A 1 92 ? 22.474 10.257 9.187 1.00 28.56 92 LYS A CA 1
ATOM 639 C C . LYS A 1 92 ? 21.202 9.530 9.764 1.00 27.27 92 LYS A C 1
ATOM 640 O O . LYS A 1 92 ? 20.087 10.100 9.755 1.00 24.33 92 LYS A O 1
ATOM 646 N N . PRO A 1 93 ? 21.380 8.289 10.251 1.00 27.84 93 PRO A N 1
ATOM 647 C CA . PRO A 1 93 ? 20.243 7.668 10.950 1.00 26.97 93 PRO A CA 1
ATOM 648 C C . PRO A 1 93 ? 19.886 8.440 12.199 1.00 25.52 93 PRO A C 1
ATOM 649 O O . PRO A 1 93 ? 20.668 9.264 12.703 1.00 26.24 93 PRO A O 1
ATOM 653 N N . PHE A 1 94 ? 18.704 8.185 12.763 1.00 22.37 94 PHE A N 1
ATOM 654 C CA . PHE A 1 94 ? 18.319 8.858 14.011 1.00 21.43 94 PHE A CA 1
ATOM 655 C C . PHE A 1 94 ? 17.787 7.810 14.963 1.00 21.03 94 PHE A C 1
ATOM 656 O O . PHE A 1 94 ? 17.506 6.685 14.542 1.00 21.34 94 PHE A O 1
ATOM 664 N N . ASP A 1 95 ? 17.665 8.196 16.227 1.00 22.33 95 ASP A N 1
ATOM 665 C CA . ASP A 1 95 ? 17.402 7.223 17.334 1.00 23.42 95 ASP A CA 1
ATOM 666 C C . ASP A 1 95 ? 15.931 6.835 17.332 1.00 21.48 95 ASP A C 1
ATOM 667 O O . ASP A 1 95 ? 15.079 7.626 16.961 1.00 17.99 95 ASP A O 1
ATOM 672 N N . VAL A 1 96 ? 15.643 5.648 17.791 1.00 19.07 96 VAL A N 1
ATOM 673 C CA . VAL A 1 96 ? 14.307 5.292 18.121 1.00 19.72 96 VAL A CA 1
ATOM 674 C C . VAL A 1 96 ? 13.763 6.113 19.296 1.00 19.19 96 VAL A C 1
ATOM 675 O O . VAL A 1 96 ? 14.488 6.388 20.294 1.00 19.72 96 VAL A O 1
ATOM 679 N N . GLU A 1 97 ? 12.502 6.546 19.203 1.00 15.52 97 GLU A N 1
ATOM 680 C CA . GLU A 1 97 ? 11.891 7.359 20.257 1.00 15.44 97 GLU A CA 1
ATOM 681 C C . GLU A 1 97 ? 10.712 6.564 20.785 1.00 18.21 97 GLU A C 1
ATOM 682 O O . GLU A 1 97 ? 9.837 6.216 20.016 1.00 18.47 97 GLU A O 1
ATOM 688 N N . THR A 1 98 ? 10.639 6.332 22.110 1.00 16.97 98 THR A N 1
ATOM 689 C CA . THR A 1 98 ? 9.534 5.536 22.672 1.00 18.24 98 THR A CA 1
ATOM 690 C C . THR A 1 98 ? 8.833 6.403 23.656 1.00 18.14 98 THR A C 1
ATOM 691 O O . THR A 1 98 ? 9.381 7.445 24.064 1.00 18.24 98 THR A O 1
ATOM 695 N N . HIS A 1 99 ? 7.666 5.972 24.096 1.00 18.75 99 HIS A N 1
ATOM 696 C CA . HIS A 1 99 ? 6.859 6.701 25.048 1.00 19.34 99 HIS A CA 1
ATOM 697 C C . HIS A 1 99 ? 5.906 5.682 25.717 1.00 21.11 99 HIS A C 1
ATOM 698 O O . HIS A 1 99 ? 5.284 4.880 25.017 1.00 21.43 99 HIS A O 1
ATOM 705 N N . PRO A 1 100 ? 5.754 5.732 27.055 1.00 22.75 100 PRO A N 1
ATOM 706 C CA . PRO A 1 100 ? 4.910 4.740 27.756 1.00 22.47 100 PRO A CA 1
ATOM 707 C C . PRO A 1 100 ? 3.473 4.695 27.209 1.00 23.20 100 PRO A C 1
ATOM 708 O O . PRO A 1 100 ? 2.802 3.661 27.239 1.00 25.94 100 PRO A O 1
ATOM 712 N N . ARG A 1 101 ? 2.997 5.787 26.671 1.00 21.21 101 ARG A N 1
ATOM 713 C CA . ARG A 1 101 ? 1.604 5.791 26.261 1.00 23.05 101 ARG A CA 1
ATOM 714 C C . ARG A 1 101 ? 1.430 5.426 24.773 1.00 20.12 101 ARG A C 1
ATOM 715 O O . ARG A 1 101 ? 0.307 5.351 24.275 1.00 18.42 101 ARG A O 1
ATOM 723 N N . LEU A 1 102 ? 2.556 5.230 24.089 1.00 16.52 102 LEU A N 1
ATOM 724 C CA . LEU A 1 102 ? 2.462 4.876 22.643 1.00 13.95 102 LEU A CA 1
ATOM 725 C C . LEU A 1 102 ? 2.849 3.410 22.422 1.00 12.53 102 LEU A C 1
ATOM 726 O O . LEU A 1 102 ? 4.053 3.065 22.398 1.00 16.06 102 LEU A O 1
ATOM 731 N N . LYS A 1 103 ? 1.834 2.593 22.156 1.00 13.47 103 LYS A N 1
ATOM 732 C CA . LYS A 1 103 ? 2.089 1.137 21.997 1.00 14.46 103 LYS A CA 1
ATOM 733 C C . LYS A 1 103 ? 1.347 0.676 20.703 1.00 14.59 103 LYS A C 1
ATOM 734 O O . LYS A 1 103 ? 0.315 1.261 20.342 1.00 14.25 103 LYS A O 1
ATOM 740 N N . PHE A 1 104 ? 1.842 -0.400 20.063 1.00 14.19 104 PHE A N 1
ATOM 741 C CA . PHE A 1 104 ? 1.237 -0.834 18.841 1.00 14.80 104 PHE A CA 1
ATOM 742 C C . PHE A 1 104 ? -0.033 -1.695 19.075 1.00 16.31 104 PHE A C 1
ATOM 743 O O . PHE A 1 104 ? -0.021 -2.928 18.786 1.00 18.08 104 PHE A O 1
ATOM 751 N N . ARG A 1 105 ? -1.064 -1.066 19.656 1.00 16.96 105 ARG A N 1
ATOM 752 C CA A ARG A 1 105 ? -2.215 -1.834 20.146 0.50 17.87 105 ARG A CA 1
ATOM 753 C CA B ARG A 1 105 ? -2.244 -1.825 20.146 0.50 18.51 105 ARG A CA 1
ATOM 754 C C . ARG A 1 105 ? -3.380 -1.937 19.181 1.00 16.89 105 ARG A C 1
ATOM 755 O O . ARG A 1 105 ? -4.366 -2.641 19.480 1.00 16.75 105 ARG A O 1
ATOM 770 N N . TYR A 1 106 ? -3.283 -1.216 18.055 1.00 13.55 106 TYR A N 1
ATOM 771 C CA . TYR A 1 106 ? -4.412 -1.043 17.135 1.00 14.20 106 TYR A CA 1
ATOM 772 C C . TYR A 1 106 ? -3.866 -0.987 15.691 1.00 12.35 106 TYR A C 1
ATOM 773 O O . TYR A 1 106 ? -2.713 -0.632 15.467 1.00 14.17 106 TYR A O 1
ATOM 782 N N . ARG A 1 107 ? -4.777 -1.252 14.731 1.00 14.53 107 ARG A N 1
ATOM 783 C CA . ARG A 1 107 ? -4.489 -0.926 13.342 1.00 16.34 107 ARG A CA 1
ATOM 784 C C . ARG A 1 107 ? -4.305 0.585 13.170 1.00 12.95 107 ARG A C 1
ATOM 785 O O . ARG A 1 107 ? -4.796 1.436 14.006 1.00 13.66 107 ARG A O 1
ATOM 793 N N . GLY A 1 108 ? -3.606 0.952 12.100 1.00 11.96 108 GLY A N 1
ATOM 794 C CA . GLY A 1 108 ? -3.483 2.402 11.773 1.00 12.48 108 GLY A CA 1
ATOM 795 C C . GLY A 1 108 ? -2.427 3.153 12.539 1.00 12.43 108 GLY A C 1
ATOM 796 O O . GLY A 1 108 ? -2.443 4.378 12.513 1.00 13.67 108 GLY A O 1
ATOM 797 N N . LEU A 1 109 ? -1.485 2.457 13.194 1.00 13.33 109 LEU A N 1
ATOM 798 C CA . LEU A 1 109 ? -0.447 3.153 13.954 1.00 11.81 109 LEU A CA 1
ATOM 799 C C . LEU A 1 109 ? 0.780 3.190 13.060 1.00 12.79 109 LEU A C 1
ATOM 800 O O . LEU A 1 109 ? 1.163 2.196 12.482 1.00 13.76 109 LEU A O 1
ATOM 805 N N . VAL A 1 110 ? 1.394 4.361 12.965 1.00 11.84 110 VAL A N 1
ATOM 806 C CA . VAL A 1 110 ? 2.441 4.634 11.997 1.00 10.78 110 VAL A CA 1
ATOM 807 C C . VAL A 1 110 ? 3.799 4.649 12.713 1.00 12.00 110 VAL A C 1
ATOM 808 O O . VAL A 1 110 ? 3.999 5.388 13.665 1.00 12.16 110 VAL A O 1
ATOM 812 N N . GLY A 1 111 ? 4.730 3.842 12.191 1.00 11.90 111 GLY A N 1
ATOM 813 C CA . GLY A 1 111 ? 6.073 3.658 12.795 1.00 12.92 111 GLY A CA 1
ATOM 814 C C . GLY A 1 111 ? 7.177 3.983 11.785 1.00 12.00 111 GLY A C 1
ATOM 815 O O . GLY A 1 111 ? 6.978 3.910 10.528 1.00 12.88 111 GLY A O 1
ATOM 816 N N . VAL A 1 112 ? 8.333 4.314 12.327 1.00 13.44 112 VAL A N 1
ATOM 817 C CA . VAL A 1 112 ? 9.568 4.402 11.496 1.00 12.77 112 VAL A CA 1
ATOM 818 C C . VAL A 1 112 ? 10.076 2.976 11.241 1.00 14.95 112 VAL A C 1
ATOM 819 O O . VAL A 1 112 ? 10.273 2.180 12.161 1.00 15.63 112 VAL A O 1
ATOM 823 N N . ALA A 1 113 ? 10.346 2.685 9.980 1.00 16.05 113 ALA A N 1
ATOM 824 C CA . ALA A 1 113 ? 10.890 1.383 9.613 1.00 18.70 113 ALA A CA 1
ATOM 825 C C . ALA A 1 113 ? 12.427 1.518 9.657 1.00 23.38 113 ALA A C 1
ATOM 826 O O . ALA A 1 113 ? 13.031 2.596 9.429 1.00 23.35 113 ALA A O 1
ATOM 828 N N . ASN A 1 114 ? 13.074 0.456 10.057 1.00 30.67 114 ASN A N 1
ATOM 829 C CA . ASN A 1 114 ? 14.544 0.359 9.958 1.00 36.83 114 ASN A CA 1
ATOM 830 C C . ASN A 1 114 ? 14.814 -1.065 9.415 1.00 40.00 114 ASN A C 1
ATOM 831 O O . ASN A 1 114 ? 14.187 -2.068 9.966 1.00 39.93 114 ASN A O 1
ATOM 836 N N . LEU A 1 115 ? 15.676 -1.111 8.358 1.00 41.04 115 LEU A N 1
ATOM 837 C CA . LEU A 1 115 ? 16.060 -2.321 7.496 1.00 42.12 115 LEU A CA 1
ATOM 838 C C . LEU A 1 115 ? 16.610 -3.541 8.208 1.00 42.37 115 LEU A C 1
ATOM 839 O O . LEU A 1 115 ? 17.112 -3.413 9.340 1.00 45.18 115 LEU A O 1
ATOM 844 N N . GLY A 1 132 ? 18.919 -1.897 10.515 1.00 46.87 132 GLY A N 1
ATOM 845 C CA . GLY A 1 132 ? 18.809 -1.653 11.948 1.00 45.27 132 GLY A CA 1
ATOM 846 C C . GLY A 1 132 ? 18.581 -0.151 12.379 1.00 43.82 132 GLY A C 1
ATOM 847 O O . GLY A 1 132 ? 18.128 0.104 13.523 1.00 46.44 132 GLY A O 1
ATOM 848 N N . THR A 1 133 ? 18.930 0.837 11.551 1.00 38.71 133 THR A N 1
ATOM 849 C CA . THR A 1 133 ? 18.971 2.208 12.080 1.00 33.50 133 THR A CA 1
ATOM 850 C C . THR A 1 133 ? 17.786 3.028 11.393 1.00 28.56 133 THR A C 1
ATOM 851 O O . THR A 1 133 ? 17.460 2.732 10.257 1.00 27.28 133 THR A O 1
ATOM 855 N N . ASN A 1 134 ? 17.166 3.996 12.058 1.00 25.12 134 ASN A N 1
ATOM 856 C CA . ASN A 1 134 ? 15.982 4.666 11.442 1.00 22.96 134 ASN A CA 1
ATOM 857 C C . ASN A 1 134 ? 16.331 5.477 10.203 1.00 19.43 134 ASN A C 1
ATOM 858 O O . ASN A 1 134 ? 17.336 6.267 10.234 1.00 20.24 134 ASN A O 1
ATOM 863 N N . GLY A 1 135 ? 15.518 5.288 9.138 1.00 18.52 135 GLY A N 1
ATOM 864 C CA . GLY A 1 135 ? 15.575 6.128 7.914 1.00 15.85 135 GLY A CA 1
ATOM 865 C C . GLY A 1 135 ? 14.230 6.752 7.624 1.00 17.11 135 GLY A C 1
ATOM 866 O O . GLY A 1 135 ? 13.370 6.951 8.560 1.00 16.18 135 GLY A O 1
ATOM 867 N N . ASN A 1 136 ? 13.968 6.931 6.334 1.00 15.18 136 ASN A N 1
ATOM 868 C CA . ASN A 1 136 ? 12.755 7.616 5.874 1.00 14.23 136 ASN A CA 1
ATOM 869 C C . ASN A 1 136 ? 11.544 6.693 5.597 1.00 14.47 136 ASN A C 1
ATOM 870 O O . ASN A 1 136 ? 10.445 7.193 5.319 1.00 11.59 136 ASN A O 1
ATOM 875 N N . GLN A 1 137 ? 11.780 5.350 5.546 1.00 14.27 137 GLN A N 1
ATOM 876 C CA . GLN A 1 137 ? 10.671 4.459 5.275 1.00 14.13 137 GLN A CA 1
ATOM 877 C C . GLN A 1 137 ? 9.742 4.458 6.548 1.00 13.21 137 GLN A C 1
ATOM 878 O O . GLN A 1 137 ? 10.234 4.702 7.723 1.00 14.04 137 GLN A O 1
ATOM 884 N N . PHE A 1 138 ? 8.479 4.150 6.336 1.00 13.93 138 PHE A N 1
ATOM 885 C CA . PHE A 1 138 ? 7.545 4.092 7.485 1.00 13.06 138 PHE A CA 1
ATOM 886 C C . PHE A 1 138 ? 6.694 2.831 7.272 1.00 14.16 138 PHE A C 1
ATOM 887 O O . PHE A 1 138 ? 6.628 2.285 6.156 1.00 13.43 138 PHE A O 1
ATOM 895 N N . PHE A 1 139 ? 6.008 2.439 8.343 1.00 12.37 139 PHE A N 1
ATOM 896 C CA . PHE A 1 139 ? 5.030 1.346 8.205 1.00 11.73 139 PHE A CA 1
ATOM 897 C C . PHE A 1 139 ? 3.802 1.773 8.946 1.00 11.41 139 PHE A C 1
ATOM 898 O O . PHE A 1 139 ? 3.869 2.714 9.774 1.00 13.71 139 PHE A O 1
ATOM 906 N N . ILE A 1 140 ? 2.683 1.127 8.585 1.00 12.09 140 ILE A N 1
ATOM 907 C CA . ILE A 1 140 ? 1.411 1.370 9.268 1.00 10.51 140 ILE A CA 1
ATOM 908 C C . ILE A 1 140 ? 0.848 -0.011 9.682 1.00 12.10 140 ILE A C 1
ATOM 909 O O . ILE A 1 140 ? 0.804 -0.938 8.889 1.00 12.30 140 ILE A O 1
ATOM 914 N N . THR A 1 141 ? 0.403 -0.117 10.921 1.00 12.28 141 THR A N 1
ATOM 915 C CA . THR A 1 141 ? -0.119 -1.427 11.392 1.00 12.33 141 THR A CA 1
ATOM 916 C C . THR A 1 141 ? -1.446 -1.710 10.673 1.00 12.98 141 THR A C 1
ATOM 917 O O . THR A 1 141 ? -2.274 -0.827 10.534 1.00 12.25 141 THR A O 1
ATOM 921 N N . LEU A 1 142 ? -1.711 -2.986 10.353 1.00 13.68 142 LEU A N 1
ATOM 922 C CA . LEU A 1 142 ? -3.026 -3.437 9.835 1.00 13.26 142 LEU A CA 1
ATOM 923 C C . LEU A 1 142 ? -3.813 -4.235 10.890 1.00 15.05 142 LEU A C 1
ATOM 924 O O . LEU A 1 142 ? -4.919 -4.670 10.628 1.00 13.57 142 LEU A O 1
ATOM 929 N N . ALA A 1 143 ? -3.204 -4.390 12.088 1.00 12.13 143 ALA A N 1
ATOM 930 C CA . ALA A 1 143 ? -3.780 -5.153 13.178 1.00 13.65 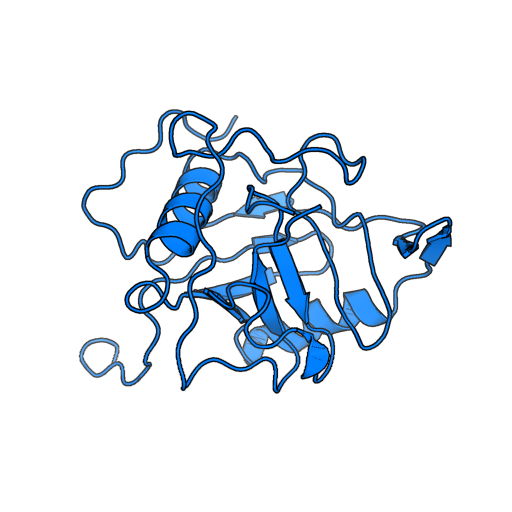143 ALA A CA 1
ATOM 931 C C . ALA A 1 143 ? -2.978 -4.853 14.444 1.00 13.68 143 ALA A C 1
ATOM 932 O O . ALA A 1 143 ? -1.904 -4.213 14.411 1.00 13.41 143 ALA A O 1
ATOM 934 N N . ARG A 1 144 ? -3.472 -5.344 15.591 1.00 12.03 144 ARG A N 1
ATOM 935 C CA . ARG A 1 144 ? -2.651 -5.229 16.801 1.00 14.02 144 ARG A CA 1
ATOM 936 C C . ARG A 1 144 ? -1.329 -5.960 16.669 1.00 14.44 144 ARG A C 1
ATOM 937 O O . ARG A 1 144 ? -1.283 -7.116 16.168 1.00 13.37 144 ARG A O 1
ATOM 945 N N . ALA A 1 145 ? -0.220 -5.314 17.095 1.00 12.83 145 ALA A N 1
ATOM 946 C CA . ALA A 1 145 ? 1.109 -5.786 16.776 1.00 14.35 145 ALA A CA 1
ATOM 947 C C . ALA A 1 145 ? 2.098 -5.542 17.969 1.00 14.58 145 ALA A C 1
ATOM 948 O O . ALA A 1 145 ? 3.078 -4.810 17.871 1.00 12.88 145 ALA A O 1
ATOM 950 N N . ASP A 1 146 ? 1.790 -6.136 19.135 1.00 14.86 146 ASP A N 1
ATOM 951 C CA . ASP A 1 146 ? 2.625 -5.877 20.335 1.00 16.72 146 ASP A CA 1
ATOM 952 C C . ASP A 1 146 ? 4.110 -6.101 20.175 1.00 14.15 146 ASP A C 1
ATOM 953 O O . ASP A 1 146 ? 4.927 -5.410 20.789 1.00 14.38 146 ASP A O 1
ATOM 958 N N . VAL A 1 147 ? 4.454 -7.072 19.315 1.00 13.92 147 VAL A N 1
ATOM 959 C CA . VAL A 1 147 ? 5.820 -7.399 19.067 1.00 16.62 147 VAL A CA 1
ATOM 960 C C . VAL A 1 147 ? 6.707 -6.251 18.601 1.00 16.33 147 VAL A C 1
ATOM 961 O O . VAL A 1 147 ? 7.921 -6.335 18.692 1.00 16.82 147 VAL A O 1
ATOM 965 N N . LEU A 1 148 ? 6.079 -5.210 18.059 1.00 16.06 148 LEU A N 1
ATOM 966 C CA . LEU A 1 148 ? 6.817 -4.029 17.592 1.00 13.86 148 LEU A CA 1
ATOM 967 C C . LEU A 1 148 ? 7.088 -2.998 18.677 1.00 15.21 148 LEU A C 1
ATOM 968 O O . LEU A 1 148 ? 7.921 -2.107 18.494 1.00 15.81 148 LEU A O 1
ATOM 973 N N . ASN A 1 149 ? 6.448 -3.132 19.842 1.00 14.93 149 ASN A N 1
ATOM 974 C CA . ASN A 1 149 ? 6.680 -2.194 20.949 1.00 16.00 149 ASN A CA 1
ATOM 975 C C . ASN A 1 149 ? 8.156 -2.030 21.360 1.00 16.87 149 ASN A C 1
ATOM 976 O O . ASN A 1 149 ? 8.895 -3.013 21.400 1.00 18.45 149 ASN A O 1
ATOM 981 N N . ASN A 1 150 ? 8.559 -0.767 21.606 1.00 16.24 150 ASN A N 1
ATOM 982 C CA . ASN A 1 150 ? 9.914 -0.487 22.168 1.00 19.33 150 ASN A CA 1
ATOM 983 C C . ASN A 1 150 ? 11.037 -0.606 21.173 1.00 19.48 150 ASN A C 1
ATOM 984 O O . ASN A 1 150 ? 12.098 0.005 21.356 1.00 21.27 150 ASN A O 1
ATOM 989 N N . ALA A 1 151 ? 10.824 -1.371 20.111 1.00 18.00 151 ALA A N 1
ATOM 990 C CA . ALA A 1 151 ? 11.855 -1.634 19.107 1.00 19.23 151 ALA A CA 1
ATOM 991 C C . ALA A 1 151 ? 11.801 -0.625 17.940 1.00 18.83 151 ALA A C 1
ATOM 992 O O . ALA A 1 151 ? 12.773 -0.463 17.178 1.00 20.06 151 ALA A O 1
ATOM 994 N N . TYR A 1 152 ? 10.634 -0.009 17.763 1.00 16.00 152 TYR A N 1
ATOM 995 C CA . TYR A 1 152 ? 10.404 0.930 16.614 1.00 16.13 152 TYR A CA 1
ATOM 996 C C . TYR A 1 152 ? 9.740 2.183 17.182 1.00 15.32 152 TYR A C 1
ATOM 997 O O . TYR A 1 152 ? 8.896 2.110 18.090 1.00 15.35 152 TYR A O 1
ATOM 1006 N N . THR A 1 153 ? 10.071 3.316 16.600 1.00 13.18 153 THR A N 1
ATOM 1007 C CA . THR A 1 153 ? 9.341 4.565 16.932 1.00 13.59 153 THR A CA 1
ATOM 1008 C C . THR A 1 153 ? 7.896 4.492 16.408 1.00 13.00 153 THR A C 1
ATOM 1009 O O . THR A 1 153 ? 7.704 4.283 15.215 1.00 12.58 153 THR A O 1
ATOM 1013 N N . LEU A 1 154 ? 6.904 4.650 17.294 1.00 12.34 154 LEU A N 1
ATOM 1014 C CA . LEU A 1 154 ? 5.515 4.829 16.897 1.00 12.65 154 LEU A CA 1
ATOM 1015 C C . LEU A 1 154 ? 5.277 6.382 16.910 1.00 13.52 154 LEU A C 1
ATOM 1016 O O . LEU A 1 154 ? 5.364 7.031 18.012 1.00 12.13 154 LEU A O 1
ATOM 1021 N N . PHE A 1 155 ? 5.070 6.966 15.710 1.00 12.58 155 PHE A N 1
ATOM 1022 C CA . PHE A 1 155 ? 4.984 8.426 15.648 1.00 12.36 155 PHE A CA 1
ATOM 1023 C C . PHE A 1 155 ? 3.664 9.037 15.157 1.00 12.86 155 PHE A C 1
ATOM 1024 O O . PHE A 1 155 ? 3.533 10.310 15.168 1.00 12.87 155 PHE A O 1
ATOM 1032 N N . GLY A 1 156 ? 2.773 8.209 14.583 1.00 11.22 156 GLY A N 1
ATOM 1033 C CA . GLY A 1 156 ? 1.493 8.792 14.135 1.00 11.90 156 GLY A CA 1
ATOM 1034 C C . GLY A 1 156 ? 0.388 7.790 14.169 1.00 13.80 156 GLY A C 1
ATOM 1035 O O . GLY A 1 156 ? 0.601 6.580 14.463 1.00 13.34 156 GLY A O 1
ATOM 1036 N N . LYS A 1 157 ? -0.780 8.264 13.802 1.00 11.65 157 LYS A N 1
ATOM 1037 C CA . LYS A 1 157 ? -1.939 7.410 13.793 1.00 13.77 157 LYS A CA 1
ATOM 1038 C C . LYS A 1 157 ? -2.863 7.842 12.644 1.00 12.98 157 LYS A C 1
ATOM 1039 O O . LYS A 1 157 ? -3.280 9.037 12.567 1.00 12.92 157 LYS A O 1
ATOM 1045 N N . VAL A 1 158 ? -3.319 6.870 11.865 1.00 12.06 158 VAL A N 1
ATOM 1046 C CA . VAL A 1 158 ? -4.338 7.117 10.849 1.00 12.61 158 VAL A CA 1
ATOM 1047 C C . VAL A 1 158 ? -5.737 7.357 11.520 1.00 14.01 158 VAL A C 1
ATOM 1048 O O . VAL A 1 158 ? -6.182 6.586 12.407 1.00 15.50 158 VAL A O 1
ATOM 1052 N N . THR A 1 159 ? -6.438 8.442 11.096 1.00 14.41 159 THR A N 1
ATOM 1053 C CA . THR A 1 159 ? -7.677 8.819 11.823 1.00 16.04 159 THR A CA 1
ATOM 1054 C C . THR A 1 159 ? -8.731 7.695 11.569 1.00 17.21 159 THR A C 1
ATOM 1055 O O . THR A 1 159 ? -8.720 6.977 10.528 1.00 15.72 159 THR A O 1
ATOM 1059 N N . GLY A 1 160 ? -9.653 7.567 12.522 1.00 18.09 160 GLY A N 1
ATOM 1060 C CA . GLY A 1 160 ? -10.747 6.577 12.409 1.00 19.86 160 GLY A CA 1
ATOM 1061 C C . GLY A 1 160 ? -11.430 6.758 11.086 1.00 20.06 160 GLY A C 1
ATOM 1062 O O . GLY A 1 160 ? -11.736 5.736 10.449 1.00 20.61 160 GLY A O 1
ATOM 1063 N N . HIS A 1 161 ? -11.659 8.021 10.672 1.00 19.81 161 HIS A N 1
ATOM 1064 C CA . HIS A 1 161 ? -12.403 8.307 9.417 1.00 22.52 161 HIS A CA 1
ATOM 1065 C C . HIS A 1 161 ? -11.743 7.782 8.139 1.00 22.73 161 HIS A C 1
ATOM 1066 O O . HIS A 1 161 ? -12.430 7.483 7.130 1.00 23.14 161 HIS A O 1
ATOM 1073 N N . THR A 1 162 ? -10.405 7.661 8.170 1.00 19.81 162 THR A N 1
ATOM 1074 C CA . THR A 1 162 ? -9.694 7.163 6.950 1.00 17.30 162 THR A CA 1
ATOM 1075 C C . THR A 1 162 ? -9.195 5.672 7.094 1.00 16.25 162 THR A C 1
ATOM 1076 O O . THR A 1 162 ? -8.568 5.123 6.134 1.00 14.48 162 THR A O 1
ATOM 1080 N N . LEU A 1 163 ? -9.460 5.022 8.244 1.00 15.26 163 LEU A N 1
ATOM 1081 C CA . LEU A 1 163 ? -9.039 3.583 8.394 1.00 15.54 163 LEU A CA 1
ATOM 1082 C C . LEU A 1 163 ? -9.625 2.680 7.343 1.00 15.57 163 LEU A C 1
ATOM 1083 O O . LEU A 1 163 ? -8.985 1.693 6.949 1.00 14.46 163 LEU A O 1
ATOM 1088 N N . TYR A 1 164 ? -10.840 2.979 6.854 1.00 14.89 164 TYR A N 1
ATOM 1089 C CA . TYR A 1 164 ? -11.407 2.101 5.781 1.00 16.79 164 TYR A CA 1
ATOM 1090 C C . TYR A 1 164 ? -10.501 2.015 4.513 1.00 16.03 164 TYR A C 1
ATOM 1091 O O . TYR A 1 164 ? -10.446 0.957 3.916 1.00 15.94 164 TYR A O 1
ATOM 1100 N N . ASN A 1 165 ? -9.777 3.102 4.139 1.00 13.83 165 ASN A N 1
ATOM 1101 C CA . ASN A 1 165 ? -8.811 3.077 3.030 1.00 14.93 165 ASN A CA 1
ATOM 1102 C C . ASN A 1 165 ? -7.582 2.231 3.403 1.00 15.30 165 ASN A C 1
ATOM 1103 O O . ASN A 1 165 ? -7.072 1.480 2.600 1.00 15.73 165 ASN A O 1
ATOM 1108 N N . LEU A 1 166 ? -7.158 2.380 4.674 1.00 15.52 166 LEU A N 1
ATOM 1109 C CA . LEU A 1 166 ? -5.975 1.640 5.088 1.00 15.77 166 LEU A CA 1
ATOM 1110 C C . LEU A 1 166 ? -6.291 0.122 4.895 1.00 14.84 166 LEU A C 1
ATOM 1111 O O . LEU A 1 166 ? -5.459 -0.661 4.429 1.00 15.29 166 LEU A O 1
ATOM 1116 N N . MET A 1 167 ? -7.487 -0.284 5.323 1.00 16.21 167 MET A N 1
ATOM 1117 C CA . MET A 1 167 ? -7.831 -1.718 5.330 1.00 18.10 167 MET A CA 1
ATOM 1118 C C . MET A 1 167 ? -7.944 -2.377 3.949 1.00 18.64 167 MET A C 1
ATOM 1119 O O . MET A 1 167 ? -7.806 -3.587 3.816 1.00 17.90 167 MET A O 1
ATOM 1124 N N . LYS A 1 168 ? -8.092 -1.558 2.876 1.00 16.71 168 LYS A N 1
ATOM 1125 C CA . LYS A 1 168 ? -7.964 -2.039 1.524 1.00 17.54 168 LYS A CA 1
ATOM 1126 C C . LYS A 1 168 ? -6.601 -2.630 1.281 1.00 18.08 168 LYS A C 1
ATOM 1127 O O . LYS A 1 168 ? -6.470 -3.532 0.462 1.00 18.15 168 LYS A O 1
ATOM 1133 N N . PHE A 1 169 ? -5.551 -2.114 1.970 1.00 17.56 169 PHE A N 1
ATOM 1134 C CA . PHE A 1 169 ? -4.203 -2.628 1.766 1.00 16.92 169 PHE A CA 1
ATOM 1135 C C . PHE A 1 169 ? -4.118 -4.105 2.205 1.00 19.71 169 PHE A C 1
ATOM 1136 O O . PHE A 1 169 ? -3.417 -4.922 1.602 1.00 17.72 169 PHE A O 1
ATOM 1144 N N . ASN A 1 170 ? -4.940 -4.432 3.178 1.00 19.62 170 ASN A N 1
ATOM 1145 C CA . ASN A 1 170 ? -4.942 -5.745 3.801 1.00 23.10 170 ASN A CA 1
ATOM 1146 C C . ASN A 1 170 ? -5.471 -6.791 2.836 1.00 25.74 170 ASN A C 1
ATOM 1147 O O . ASN A 1 170 ? -5.271 -7.997 3.066 1.00 27.69 170 ASN A O 1
ATOM 1152 N N . ASP A 1 171 ? -6.196 -6.336 1.806 1.00 23.95 171 ASP A N 1
ATOM 1153 C CA . ASP A 1 171 ? -6.864 -7.163 0.833 1.00 26.88 171 ASP A CA 1
ATOM 1154 C C . ASP A 1 171 ? -6.100 -7.342 -0.460 1.00 26.17 171 ASP A C 1
ATOM 1155 O O . ASP A 1 171 ? -6.532 -8.125 -1.304 1.00 25.29 171 ASP A O 1
ATOM 1160 N N . LEU A 1 172 ? -4.964 -6.670 -0.609 1.00 23.35 172 LEU A N 1
ATOM 1161 C CA . LEU A 1 172 ? -4.139 -6.813 -1.835 1.00 23.71 172 LEU A CA 1
ATOM 1162 C C . LEU A 1 172 ? -3.621 -8.236 -2.030 1.00 24.11 172 LEU A C 1
ATOM 1163 O O . LEU A 1 172 ? -3.199 -8.882 -1.074 1.00 25.68 172 LEU A O 1
ATOM 1168 N N . GLU A 1 173 ? -3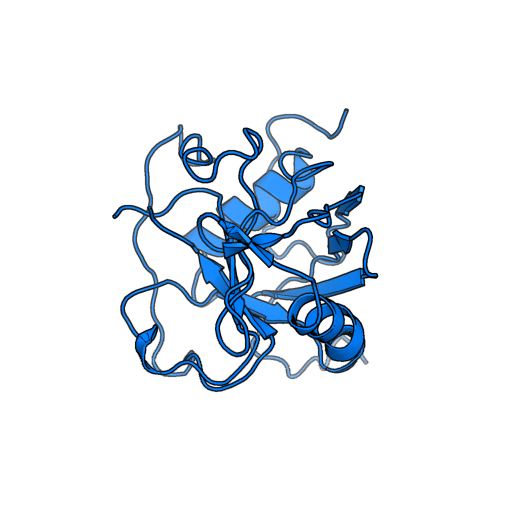.585 -8.689 -3.274 1.00 24.73 173 GLU A N 1
ATOM 1169 C CA . GLU A 1 173 ? -2.754 -9.829 -3.634 1.00 25.99 173 GLU A CA 1
ATOM 1170 C C . GLU A 1 173 ? -1.268 -9.549 -3.507 1.00 25.26 173 GLU A C 1
ATOM 1171 O O . GLU A 1 173 ? -0.779 -8.531 -4.011 1.00 22.97 173 GLU A O 1
ATOM 1177 N N . VAL A 1 174 ? -0.570 -10.465 -2.829 1.00 23.53 174 VAL A N 1
ATOM 1178 C CA . VAL A 1 174 ? 0.838 -10.322 -2.578 1.00 25.87 174 VAL A CA 1
ATOM 1179 C C . VAL A 1 174 ? 1.619 -11.428 -3.279 1.00 27.14 174 VAL A C 1
ATOM 1180 O O . VAL A 1 174 ? 1.148 -12.551 -3.356 1.00 28.56 174 VAL A O 1
ATOM 1184 N N . GLY A 1 175 ? 2.796 -11.087 -3.806 1.00 28.65 175 GLY A N 1
ATOM 1185 C CA . GLY A 1 175 ? 3.740 -12.028 -4.382 1.00 29.05 175 GLY A CA 1
ATOM 1186 C C . GLY A 1 175 ? 4.928 -12.356 -3.471 1.00 29.12 175 GLY A C 1
ATOM 1187 O O . GLY A 1 175 ? 4.839 -12.463 -2.227 1.00 30.36 175 GLY A O 1
ATOM 1188 N N . LYS A 1 176 ? 6.082 -12.464 -4.082 1.00 27.89 176 LYS A N 1
ATOM 1189 C CA . LYS A 1 176 ? 7.294 -12.840 -3.346 1.00 28.97 176 LYS A CA 1
ATOM 1190 C C . LYS A 1 176 ? 7.728 -11.721 -2.377 1.00 28.70 176 LYS A C 1
ATOM 1191 O O . LYS A 1 176 ? 7.567 -10.497 -2.714 1.00 26.09 176 LYS A O 1
ATOM 1193 N N . GLU A 1 177 ? 8.267 -12.114 -1.194 1.00 27.53 177 GLU A N 1
ATOM 1194 C CA . GLU A 1 177 ? 8.867 -11.153 -0.258 1.00 30.01 177 GLU A CA 1
ATOM 1195 C C . GLU A 1 177 ? 7.802 -10.149 0.209 1.00 27.16 177 GLU A C 1
ATOM 1196 O O . GLU A 1 177 ? 8.123 -8.951 0.389 1.00 26.17 177 GLU A O 1
ATOM 1202 N N . ASP A 1 178 ? 6.567 -10.5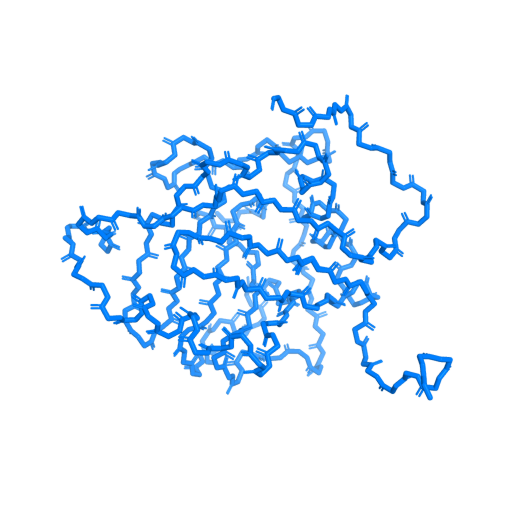84 0.243 1.00 25.50 178 ASP A N 1
ATOM 1203 C CA . ASP A 1 178 ? 5.457 -9.703 0.747 1.00 23.87 178 ASP A CA 1
ATOM 1204 C C . ASP A 1 178 ? 5.180 -8.507 -0.210 1.00 22.06 178 ASP A C 1
ATOM 1205 O O . ASP A 1 178 ? 4.514 -7.525 0.223 1.00 18.79 178 ASP A O 1
ATOM 1210 N N . ARG A 1 179 ? 5.636 -8.556 -1.464 1.00 18.72 179 ARG A N 1
ATOM 1211 C CA . ARG A 1 179 ? 5.421 -7.432 -2.367 1.00 18.97 179 ARG A CA 1
ATOM 1212 C C . ARG A 1 179 ? 4.044 -7.482 -3.032 1.00 18.93 179 ARG A C 1
ATOM 1213 O O . ARG A 1 179 ? 3.710 -8.545 -3.679 1.00 21.72 179 ARG A O 1
ATOM 1221 N N . PRO A 1 180 ? 3.218 -6.371 -2.936 1.00 18.38 180 PRO A N 1
ATOM 1222 C CA . PRO A 1 180 ? 1.925 -6.404 -3.600 1.00 18.95 180 PRO A CA 1
ATOM 1223 C C . PRO A 1 180 ? 2.133 -6.674 -5.101 1.00 19.65 180 PRO A C 1
ATOM 1224 O O . PRO A 1 180 ? 3.123 -6.175 -5.708 1.00 21.45 180 PRO A O 1
ATOM 1228 N N . MET A 1 181 ? 1.255 -7.491 -5.653 1.00 20.88 181 MET A N 1
ATOM 1229 C CA . MET A 1 181 ? 1.278 -7.734 -7.117 1.00 21.91 181 MET A CA 1
ATOM 1230 C C . MET A 1 181 ? 1.107 -6.380 -7.865 1.00 23.31 181 MET A C 1
ATOM 1231 O O . MET A 1 181 ? 1.712 -6.176 -8.931 1.00 22.13 181 MET A O 1
ATOM 1236 N N . THR A 1 182 ? 0.229 -5.499 -7.334 1.00 21.51 182 THR A N 1
ATOM 1237 C CA . THR A 1 182 ? 0.000 -4.141 -7.882 1.00 22.47 182 THR A CA 1
ATOM 1238 C C . THR A 1 182 ? 0.279 -3.122 -6.719 1.00 20.19 182 THR A C 1
ATOM 1239 O O . THR A 1 182 ? -0.650 -2.849 -5.958 1.00 21.16 182 THR A O 1
ATOM 1243 N N . PRO A 1 183 ? 1.556 -2.718 -6.497 1.00 19.13 183 PRO A N 1
ATOM 1244 C CA . PRO A 1 183 ? 1.831 -1.811 -5.359 1.00 18.76 183 PRO A CA 1
ATOM 1245 C C . PRO A 1 183 ? 1.008 -0.512 -5.423 1.00 18.49 183 PRO A C 1
ATOM 1246 O O . PRO A 1 183 ? 0.938 0.160 -6.447 1.00 17.79 183 PRO A O 1
ATOM 1250 N N . PRO A 1 184 ? 0.305 -0.229 -4.359 1.00 19.86 184 PRO A N 1
ATOM 1251 C CA . PRO A 1 184 ? -0.310 1.084 -4.315 1.00 19.19 184 PRO A CA 1
ATOM 1252 C C . PRO A 1 184 ? 0.783 2.106 -4.119 1.00 18.19 184 PRO A C 1
ATOM 1253 O O . PRO A 1 184 ? 1.962 1.755 -3.796 1.00 16.60 184 PRO A O 1
ATOM 1257 N N . PHE A 1 185 ? 0.417 3.374 -4.305 1.00 16.32 185 PHE A N 1
ATOM 1258 C CA . PHE A 1 185 ? 1.431 4.421 -4.219 1.00 15.67 185 PHE A CA 1
ATOM 1259 C C . PHE A 1 185 ? 0.804 5.765 -3.687 1.00 14.42 185 PHE A C 1
ATOM 1260 O O . PHE A 1 185 ? -0.402 5.975 -3.686 1.00 14.00 185 PHE A O 1
ATOM 1268 N N . ILE A 1 186 ? 1.688 6.658 -3.326 1.00 14.27 186 ILE A N 1
ATOM 1269 C CA . ILE A 1 186 ? 1.327 7.997 -2.850 1.00 15.21 186 ILE A CA 1
ATOM 1270 C C . ILE A 1 186 ? 1.332 8.904 -4.043 1.00 14.28 186 ILE A C 1
ATOM 1271 O O . ILE A 1 186 ? 2.395 9.045 -4.732 1.00 17.64 186 ILE A O 1
ATOM 1276 N N . LYS A 1 187 ? 0.188 9.505 -4.300 1.00 16.02 187 LYS A N 1
ATOM 1277 C CA . LYS A 1 187 ? -0.001 10.474 -5.425 1.00 18.48 187 LYS A CA 1
ATOM 1278 C C . LYS A 1 187 ? 0.528 11.875 -5.056 1.00 19.94 187 LYS A C 1
ATOM 1279 O O . LYS A 1 187 ? 1.214 12.574 -5.839 1.00 21.53 187 LYS A O 1
ATOM 1285 N N . SER A 1 188 ? 0.216 12.293 -3.821 1.00 18.71 188 SER A N 1
ATOM 1286 C CA . SER A 1 188 ? 0.583 13.661 -3.326 1.00 17.49 188 SER A CA 1
ATOM 1287 C C . SER A 1 188 ? 0.365 13.631 -1.817 1.00 18.09 188 SER A C 1
ATOM 1288 O O . SER A 1 188 ? -0.260 12.695 -1.293 1.00 15.76 188 SER A O 1
ATOM 1291 N N . VAL A 1 189 ? 0.946 14.617 -1.125 1.00 16.67 189 VAL A N 1
ATOM 1292 C CA . VAL A 1 189 ? 0.886 14.709 0.361 1.00 17.27 189 VAL A CA 1
ATOM 1293 C C . VAL A 1 189 ? 0.502 16.202 0.714 1.00 19.06 189 VAL A C 1
ATOM 1294 O O . VAL A 1 189 ? 1.039 17.169 0.068 1.00 17.05 189 VAL A O 1
ATOM 1298 N N . ASP A 1 190 ? -0.501 16.378 1.524 1.00 18.13 190 ASP A N 1
ATOM 1299 C CA . ASP A 1 190 ? -0.762 17.747 1.971 1.00 17.49 190 ASP A CA 1
ATOM 1300 C C . ASP A 1 190 ? -0.534 17.795 3.481 1.00 17.32 190 ASP A C 1
ATOM 1301 O O . ASP A 1 190 ? -1.089 16.971 4.241 1.00 15.51 190 ASP A O 1
ATOM 1306 N N . VAL A 1 191 ? 0.301 18.754 3.878 1.00 14.16 191 VAL A N 1
ATOM 1307 C CA . VAL A 1 191 ? 0.588 18.962 5.313 1.00 13.28 191 VAL A CA 1
ATOM 1308 C C . VAL A 1 191 ? -0.455 19.941 5.797 1.00 15.36 191 VAL A C 1
ATOM 1309 O O . VAL A 1 191 ? -0.234 21.140 5.619 1.00 14.52 191 VAL A O 1
ATOM 1313 N N . LEU A 1 192 ? -1.588 19.437 6.330 1.00 15.41 192 LEU A N 1
ATOM 1314 C CA . LEU A 1 192 ? -2.715 20.284 6.815 1.00 14.88 192 LEU A CA 1
ATOM 1315 C C . LEU A 1 192 ? -2.262 21.115 8.019 1.00 17.08 192 LEU A C 1
ATOM 1316 O O . LEU A 1 192 ? -2.666 22.292 8.171 1.00 16.42 192 LEU A O 1
ATOM 1321 N N . TRP A 1 193 ? -1.452 20.467 8.872 1.00 14.30 193 TRP A N 1
ATOM 1322 C CA . TRP A 1 193 ? -0.963 21.126 10.069 1.00 14.18 193 TRP A CA 1
ATOM 1323 C C . TRP A 1 193 ? 0.470 20.719 10.348 1.00 13.78 193 TRP A C 1
ATOM 1324 O O . TRP A 1 193 ? 0.765 19.551 10.624 1.00 12.04 193 TRP A O 1
ATOM 1335 N N . ASN A 1 194 ? 1.385 21.677 10.114 1.00 13.76 194 ASN A N 1
ATOM 1336 C CA . ASN A 1 194 ? 2.768 21.435 10.305 1.00 14.99 194 ASN A CA 1
ATOM 1337 C C . ASN A 1 194 ? 3.061 21.872 11.755 1.00 15.71 194 ASN A C 1
ATOM 1338 O O . ASN A 1 194 ? 2.867 23.048 12.065 1.00 14.49 194 ASN A O 1
ATOM 1343 N N . PRO A 1 195 ? 3.474 20.951 12.633 1.00 15.28 195 PRO A N 1
ATOM 1344 C CA . PRO A 1 195 ? 3.598 21.360 14.058 1.00 15.75 195 PRO A CA 1
ATOM 1345 C C . PRO A 1 195 ? 4.959 21.990 14.375 1.00 15.45 195 PRO A C 1
ATOM 1346 O O . PRO A 1 195 ? 5.237 22.206 15.573 1.00 17.19 195 PRO A O 1
ATOM 1350 N N . PHE A 1 196 ? 5.793 22.237 13.342 1.00 14.26 196 PHE A N 1
ATOM 1351 C CA . PHE A 1 196 ? 7.171 22.738 13.480 1.00 17.35 196 PHE A CA 1
ATOM 1352 C C . PHE A 1 196 ? 7.344 24.089 12.822 1.00 19.12 196 PHE A C 1
ATOM 1353 O O . PHE A 1 196 ? 7.503 24.167 11.611 1.00 20.78 196 PHE A O 1
ATOM 1361 N N . GLU A 1 197 ? 7.242 25.137 13.627 1.00 17.78 197 GLU A N 1
ATOM 1362 C CA . GLU A 1 197 ? 7.300 26.489 13.035 1.00 17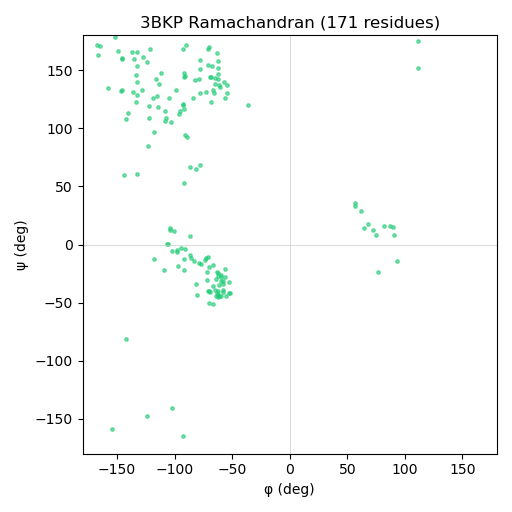.23 197 GLU A CA 1
ATOM 1363 C C . GLU A 1 197 ? 8.651 26.802 12.357 1.00 19.44 197 GLU A C 1
ATOM 1364 O O . GLU A 1 197 ? 8.723 27.736 11.533 1.00 21.11 197 GLU A O 1
ATOM 1370 N N . ASP A 1 198 ? 9.721 26.106 12.773 1.00 18.30 198 ASP A N 1
ATOM 1371 C CA . ASP A 1 198 ? 11.025 26.422 12.223 1.00 21.98 198 ASP A CA 1
ATOM 1372 C C . ASP A 1 198 ? 11.533 25.462 11.091 1.00 23.28 198 ASP A C 1
ATOM 1373 O O . ASP A 1 198 ? 12.700 25.522 10.687 1.00 25.54 198 ASP A O 1
ATOM 1378 N N . LEU A 1 199 ? 10.694 24.617 10.559 1.00 22.57 199 LEU A N 1
ATOM 1379 C CA A LEU A 1 199 ? 11.168 23.655 9.596 0.50 23.16 199 LEU A CA 1
ATOM 1380 C CA B LEU A 1 199 ? 11.159 23.651 9.603 0.50 23.83 199 LEU A CA 1
ATOM 1381 C C . LEU A 1 199 ? 11.183 24.332 8.229 1.00 25.65 199 LEU A C 1
ATOM 1382 O O . LEU A 1 199 ? 10.189 24.929 7.824 1.00 26.26 199 LEU A O 1
ATOM 1391 N N . VAL A 1 200 ? 12.310 24.275 7.486 1.00 24.44 200 VAL A N 1
ATOM 1392 C CA . VAL A 1 200 ? 12.236 24.882 6.172 1.00 24.09 200 VAL A CA 1
ATOM 1393 C C . VAL A 1 200 ? 12.587 23.771 5.192 1.00 22.34 200 VAL A C 1
ATOM 1394 O O . VAL A 1 200 ? 13.616 23.176 5.351 1.00 23.75 200 VAL A O 1
ATOM 1398 N N . PRO A 1 201 ? 11.677 23.425 4.285 1.00 20.34 201 PRO A N 1
ATOM 1399 C CA . PRO A 1 201 ? 12.011 22.311 3.377 1.00 20.01 201 PRO A CA 1
ATOM 1400 C C . PRO A 1 201 ? 13.216 22.762 2.481 1.00 19.64 201 PRO A C 1
ATOM 1401 O O . PRO A 1 201 ? 13.317 23.977 2.102 1.00 20.13 201 PRO A O 1
ATOM 1405 N N . ARG A 1 202 ? 14.110 21.816 2.199 1.00 18.19 202 ARG A N 1
ATOM 1406 C CA . ARG A 1 202 ? 15.306 22.097 1.401 1.00 15.91 202 ARG A CA 1
ATOM 1407 C C . ARG A 1 202 ? 15.035 22.282 -0.097 1.00 16.91 202 ARG A C 1
ATOM 1408 O O . ARG A 1 202 ? 15.915 22.736 -0.842 1.00 15.39 202 ARG A O 1
ATOM 1416 N N . ARG A 1 203 ? 13.844 21.905 -0.542 1.00 15.18 203 ARG A N 1
ATOM 1417 C CA . ARG A 1 203 ? 13.391 21.841 -1.934 1.00 17.47 203 ARG A CA 1
ATOM 1418 C C . ARG A 1 203 ? 11.871 21.736 -1.863 1.00 18.06 203 ARG A C 1
ATOM 1419 O O . ARG A 1 203 ? 11.306 21.557 -0.754 1.00 17.34 203 ARG A O 1
ATOM 1427 N N . LEU A 1 204 ? 11.225 21.860 -3.008 1.00 20.28 204 LEU A N 1
ATOM 1428 C CA . LEU A 1 204 ? 9.759 21.783 -3.029 1.00 23.43 204 LEU A CA 1
ATOM 1429 C C . LEU A 1 204 ? 9.305 20.753 -4.057 1.00 25.79 204 LEU A C 1
ATOM 1430 O O . LEU A 1 204 ? 10.141 20.286 -4.869 1.00 27.26 204 LEU A O 1
ATOM 1435 N N . PRO A 1 205 ? 8.053 20.274 -3.956 1.00 27.90 205 PRO A N 1
ATOM 1436 C CA . PRO A 1 205 ? 7.674 19.144 -4.831 1.00 31.82 205 PRO A CA 1
ATOM 1437 C C . PRO A 1 205 ? 7.734 19.480 -6.345 1.00 33.77 205 PRO A C 1
ATOM 1438 O O . PRO A 1 205 ? 7.561 20.665 -6.721 1.00 34.94 205 PRO A O 1
ATOM 1442 N N . ASP A 1 206 ? 8.084 18.455 -7.150 1.00 38.12 206 ASP A N 1
ATOM 1443 C CA . ASP A 1 206 ? 8.415 18.575 -8.630 1.00 39.14 206 ASP A CA 1
ATOM 1444 C C . ASP A 1 206 ? 7.143 18.641 -9.508 1.00 41.86 206 ASP A C 1
ATOM 1445 O O . ASP A 1 206 ? 6.021 18.264 -9.054 1.00 44.45 206 ASP A O 1
#

Sequence (179 aa):
ENLYFQGSTRGKVVVVLHTSLGDLDVELWARECPLACRNFVQLCLEGYYVNTIFHRVVKDFIVVQGGDPTGTGRGGADTTFDGKPFDVETHPRLKFRRYRGLVGVANLGTNGNQFFITLARADVLNNAYTLFGKVTGHTLYNLMKFNDLEVGKEDRPMTPPFIKSVDVLWNPFEDLLVPRRLPD

Nearest PDB structures (foldseek):
  3bkp-assembly1_A  TM=1.006E+00  e=5.060E-42  Toxoplasma gondii
  7dvq-assembly1_z  TM=9.356E-01  e=4.546E-26  Homo sapiens
  2hq6-assembly1_A  TM=9.581E-01  e=4.551E-25  Homo sapiens
  1zkc-assembly2_B  TM=9.210E-01  e=1.319E-19  Homo sapiens
  7dvq-assembly1_9  TM=9.331E-01  e=2.616E-19  Homo sapiens

B-factor: mean 21.28, std 9.64, range [7.34, 58.6]

Foldseek 3Di:
DVVPDPDQFAWWKWQQWPLGIFIKTWNCVQCVQLLLQQVLCQFQAQQAFWWQFADDAQFKTKISANVSPLPHFQCTPPNSHFDDATADVVDAQAAWFFKWFDDNQTGGRMIMTTLHRYRVCHPRIHGIIGGDPVCVVSVNVSNVFPADPPRGGPDTMGGNHMGGPGRRDPPRDHPHGHD

Organism: Toxoplasma gondii (NCBI:txid5811)

CATH classification: 2.40.100.10

Radius of gyration: 14.99 Å; Cα contacts (8 Å, |Δi|>4): 437; chains: 1; bounding box: 36×39×36 Å

Secondary structure (DSSP, 8-state):
-GGG---S-B-EEEEEETTEEEEEEEBTTT-HHHHHHHHHHHHHTTTTT-BEEEEETTTEEEE--TTSSSS-----TTTT--B-----TT----STTEEEE-----B-S-EEEESS--GGGTTTS-EEEEE-GGGHHHHHHHTTS-B-GGG-BSS--BEEEEEEEE---TT---SS---